Protein AF-A0A9E2H469-F1 (afdb_monomer_lite)

Radius of gyration: 22.0 Å; chains: 1; bounding box: 53×49×61 Å

Sequence (319 aa):
MKELRIYFECLEQAAHFIKPILEQTEEFKKNLFEIKLVKLISNFAVYSRYVAPLVYLKDPDILITVIEDGIEYPLFQLEISTAVFTEDHELQRFDGLVASIENNCIYGKVTPREKTSQSAHGGNIKFNYLTSYKVVYEKFGKLAFHFDWPCDGNGNVVINEEYLSCPREIKPLSLFLYHLITFVLTNRIDFARWLVQFEAHLLKEKIFSHWLEQLNSFKLPDLKKLNTSRTEWKEETNEIHLKINRFGHAMDPERGMLAYYGTVCTTTISKMLFDKNNAAWYKDTPMDGTISKFLSKHGFKTGYDYLYCVLLHTRFRSI

Secondary structure (DSSP, 8-state):
-EEEEEEES-HHHIIIIIHHHHHTSHHHHTTSEEEEEEE--S-GGGS-TTTHHHHHH---SEEEEEEETTEEEEEEEEEE--S---HHHHHHTHHHHHHHHHTT-EEEEEE-SSPPPSSS----TT--THHHHHHHHHHHS---EEEE--B-TTS-B-B-SS-TTSBS--HHHHHHHHHHHHHHHHS---TTTHHHHHHHHHTTSHHHHHHHHHHHHPPPP-GGG-BSSSEEEETTTTEEEEEE---GGGGHHHHHHHHHHHHH-S-EEEEE--BTTBGGGTTTSTTHHHHHHHHHHH-S-SHHHHHHHHHHHHTT---

Foldseek 3Di:
DKEKEKEAQDPLCVVPPVVVLVCPAPCNVVVLYDYHYHYDDLDLVVDAPLVSQLSPQPDARIWMWIDDPNHIATEETEHEDADADAPLVLLLCLSNCVSQLVSLYEYEYEYALQADDPDPDDHHNPDDSLQSQLLCCVQRVAGHYYFHQDADPVRGGAPDPVRRSHGPDGVVVSVLSNLSCCLPRVDDDPSVCNRVVSLVVSCVDPVSVVVVVCSVPDDHDDLCPDDDPQWHQDPVVREIEGEQAADDPVCSSVSSNCSSRVSNGVHYHYDYDDDLVRLRHQPPAPCSVVLVVLCVVPNDDDVVNVVVSVCSRPVPPDD

pLDDT: mean 89.03, std 10.72, range [31.94, 98.62]

Structure (mmCIF, N/CA/C/O backbone):
data_AF-A0A9E2H469-F1
#
_entry.id   AF-A0A9E2H469-F1
#
loop_
_atom_site.group_PDB
_atom_site.id
_atom_site.type_symbol
_atom_site.label_atom_id
_atom_site.label_alt_id
_atom_site.label_comp_id
_atom_site.label_asym_id
_atom_site.label_entity_id
_atom_site.label_seq_id
_atom_site.pdbx_PDB_ins_code
_atom_site.Cartn_x
_atom_site.Cartn_y
_atom_site.Cartn_z
_atom_site.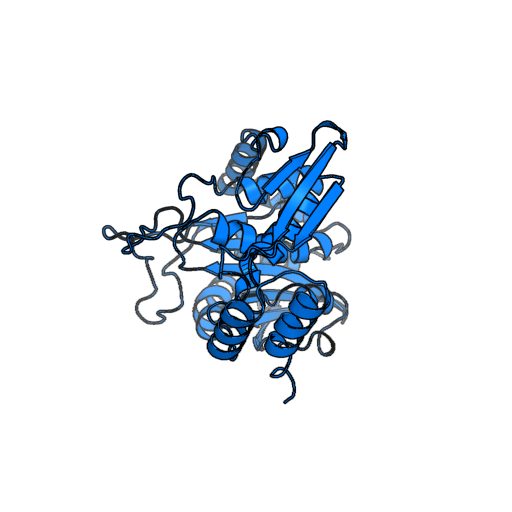occupancy
_atom_site.B_iso_or_equiv
_atom_site.auth_seq_id
_atom_site.auth_comp_id
_atom_site.auth_asym_id
_atom_site.auth_atom_id
_atom_site.pdbx_PDB_model_num
ATOM 1 N N . MET A 1 1 ? -18.868 -8.736 21.684 1.00 80.00 1 MET A N 1
ATOM 2 C CA . MET A 1 1 ? -17.437 -8.377 21.651 1.00 80.00 1 MET A CA 1
ATOM 3 C C . MET A 1 1 ? -16.941 -8.704 20.256 1.00 80.00 1 MET A C 1
ATOM 5 O O . MET A 1 1 ? -17.233 -9.804 19.801 1.00 80.00 1 MET A O 1
ATOM 9 N N . LYS A 1 2 ? -16.332 -7.748 19.546 1.00 90.00 2 LYS A N 1
ATOM 10 C CA . LYS A 1 2 ? -15.792 -7.988 18.195 1.00 90.00 2 LYS A CA 1
ATOM 11 C C . LYS A 1 2 ? -14.391 -8.605 18.302 1.00 90.00 2 LYS A C 1
ATOM 13 O O . LYS A 1 2 ? -13.677 -8.337 19.263 1.00 90.00 2 LYS A O 1
ATOM 18 N N . GLU A 1 3 ? -13.999 -9.423 17.333 1.00 95.00 3 GLU A N 1
ATOM 19 C CA . GLU A 1 3 ? -12.625 -9.932 17.234 1.00 95.00 3 GLU A CA 1
ATOM 20 C C . GLU A 1 3 ? -11.886 -9.115 16.177 1.00 95.00 3 GLU A C 1
ATOM 22 O O . GLU A 1 3 ? -12.327 -9.039 15.029 1.00 95.00 3 GLU A O 1
ATOM 27 N N . LEU A 1 4 ? -10.774 -8.494 16.565 1.00 97.31 4 LEU A N 1
ATOM 28 C CA . LEU A 1 4 ? -9.849 -7.841 15.650 1.00 97.31 4 LEU A CA 1
ATOM 29 C C . LEU A 1 4 ? -8.636 -8.751 15.460 1.00 97.31 4 LEU A C 1
ATOM 31 O O . LEU A 1 4 ? -8.025 -9.188 16.439 1.00 97.31 4 LEU A O 1
ATOM 35 N N . ARG A 1 5 ? -8.250 -9.019 14.214 1.00 98.00 5 ARG A N 1
ATOM 36 C CA . ARG A 1 5 ? -7.025 -9.764 13.915 1.00 98.00 5 ARG A CA 1
ATOM 37 C C . ARG A 1 5 ? -5.979 -8.848 13.317 1.00 98.00 5 ARG A C 1
ATOM 39 O O . ARG A 1 5 ? -6.278 -8.011 12.471 1.00 98.00 5 ARG A O 1
ATOM 46 N N . ILE A 1 6 ? -4.745 -9.046 13.758 1.00 98.56 6 ILE A N 1
ATOM 47 C CA . ILE A 1 6 ? -3.552 -8.440 13.182 1.00 98.56 6 ILE A CA 1
ATOM 48 C C . ILE A 1 6 ? -2.746 -9.583 12.585 1.00 98.56 6 ILE A C 1
ATOM 50 O O . ILE A 1 6 ? -2.072 -10.331 13.296 1.00 98.56 6 ILE A O 1
ATOM 54 N N . TYR A 1 7 ? -2.857 -9.729 11.275 1.00 98.25 7 TYR A N 1
ATOM 55 C CA . TYR A 1 7 ? -1.993 -10.591 10.495 1.00 98.25 7 TYR A CA 1
ATOM 56 C C . TYR A 1 7 ? -0.621 -9.939 10.353 1.00 98.25 7 TYR A C 1
ATOM 58 O O . TYR A 1 7 ? -0.553 -8.734 10.117 1.00 98.25 7 TYR A O 1
ATOM 66 N N . PHE A 1 8 ? 0.456 -10.708 10.514 1.00 97.69 8 PHE A N 1
ATOM 67 C CA . PHE A 1 8 ? 1.805 -10.145 10.531 1.00 97.69 8 PHE A CA 1
ATOM 68 C C . PHE A 1 8 ? 2.862 -11.004 9.840 1.00 97.69 8 PHE A C 1
ATOM 70 O O . PHE A 1 8 ? 2.890 -12.231 9.985 1.00 97.69 8 PHE A O 1
ATOM 77 N N . GLU A 1 9 ? 3.799 -10.336 9.170 1.00 95.81 9 GLU A N 1
ATOM 78 C CA . GLU A 1 9 ? 5.073 -10.919 8.761 1.00 95.81 9 GLU A CA 1
ATOM 79 C C . GLU A 1 9 ? 6.065 -10.886 9.935 1.00 95.81 9 GLU A C 1
ATOM 81 O O . GLU A 1 9 ? 6.604 -11.926 10.321 1.00 95.81 9 GLU A O 1
ATOM 86 N N . CYS A 1 10 ? 6.245 -9.728 10.577 1.00 96.38 10 CYS A N 1
ATOM 87 C CA . CYS A 1 10 ? 7.141 -9.551 11.719 1.00 96.38 10 CYS A CA 1
ATOM 88 C C . CYS A 1 10 ? 6.360 -9.466 13.040 1.00 96.38 10 CYS A C 1
ATOM 90 O O . CYS A 1 10 ? 5.580 -8.538 13.259 1.00 96.38 10 CYS A O 1
ATOM 92 N N . LEU A 1 11 ? 6.593 -10.423 13.951 1.00 97.44 11 LEU A N 1
ATOM 93 C CA . LEU A 1 11 ? 5.925 -10.438 15.259 1.00 97.44 11 LEU A CA 1
ATOM 94 C C . LEU A 1 11 ? 6.272 -9.196 16.083 1.00 97.44 11 LEU A C 1
ATOM 96 O O . LEU A 1 11 ? 5.398 -8.662 16.755 1.00 97.44 11 LEU A O 1
ATOM 100 N N . GLU A 1 12 ? 7.521 -8.727 16.013 1.00 97.56 12 GLU A N 1
ATOM 101 C CA . GLU A 1 12 ? 7.972 -7.569 16.785 1.00 97.56 12 GLU A CA 1
ATOM 102 C C . GLU A 1 12 ? 7.171 -6.309 16.415 1.00 97.56 12 GLU A C 1
ATOM 104 O O . GLU A 1 12 ? 6.630 -5.639 17.291 1.00 97.56 12 GLU A O 1
ATOM 109 N N . GLN A 1 13 ? 6.972 -6.059 15.116 1.00 97.38 13 GLN A N 1
ATOM 110 C CA . GLN A 1 13 ? 6.153 -4.945 14.620 1.00 97.38 13 GLN A CA 1
ATOM 111 C C . GLN A 1 13 ? 4.679 -5.082 15.027 1.00 97.38 13 GLN A C 1
ATOM 113 O O . GLN A 1 13 ? 4.047 -4.115 15.454 1.00 97.38 13 GLN A O 1
ATOM 118 N N . ALA A 1 14 ? 4.113 -6.285 14.949 1.00 98.19 14 ALA A N 1
ATOM 119 C CA . ALA A 1 14 ? 2.723 -6.500 15.335 1.00 98.19 14 ALA A CA 1
ATOM 120 C C . ALA A 1 14 ? 2.499 -6.328 16.844 1.00 98.19 14 ALA A C 1
ATOM 122 O O . ALA A 1 14 ? 1.560 -5.646 17.254 1.00 98.19 14 ALA A O 1
ATOM 123 N N . ALA A 1 15 ? 3.359 -6.932 17.666 1.00 98.19 15 ALA A N 1
ATOM 124 C CA . ALA A 1 15 ? 3.198 -7.012 19.114 1.00 98.19 15 ALA A CA 1
ATOM 125 C C . ALA A 1 15 ? 3.645 -5.746 19.853 1.00 98.19 15 ALA A C 1
ATOM 127 O O . ALA A 1 15 ? 3.045 -5.418 20.876 1.00 98.19 15 ALA A O 1
ATOM 128 N N . HIS A 1 16 ? 4.661 -5.042 19.344 1.00 97.81 16 HIS A N 1
ATOM 129 C CA . HIS A 1 16 ? 5.297 -3.920 20.043 1.00 97.81 16 HIS A CA 1
ATOM 130 C C . HIS A 1 16 ? 5.128 -2.568 19.349 1.00 97.81 16 HIS A C 1
ATOM 132 O O . HIS A 1 16 ? 5.451 -1.543 19.946 1.00 97.81 16 HIS A O 1
ATOM 138 N N . PHE A 1 17 ? 4.564 -2.537 18.138 1.00 97.69 17 PHE A N 1
ATOM 139 C CA . PHE A 1 17 ? 4.231 -1.286 17.460 1.00 97.69 17 PHE A CA 1
ATOM 140 C C . PHE A 1 17 ? 2.732 -1.147 17.181 1.00 97.69 17 PHE A C 1
ATOM 142 O O . PHE A 1 17 ? 2.105 -0.230 17.704 1.00 97.69 17 PHE A O 1
ATOM 149 N N . ILE A 1 18 ? 2.118 -2.075 16.442 1.00 98.31 18 ILE A N 1
ATOM 150 C CA . ILE A 1 18 ? 0.701 -1.944 16.058 1.00 98.31 18 ILE A CA 1
ATOM 151 C C . ILE A 1 18 ? -0.242 -2.219 17.232 1.00 98.31 18 IL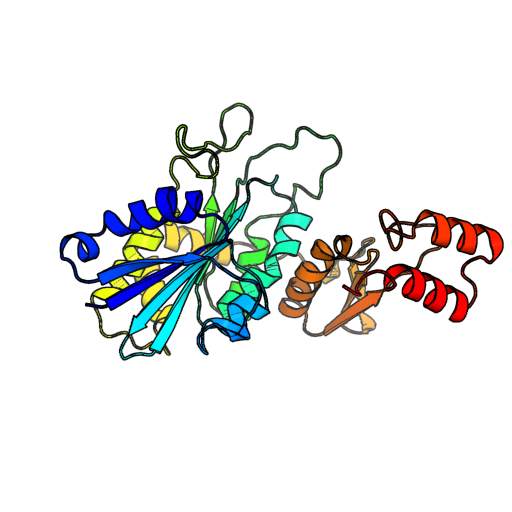E A C 1
ATOM 153 O O . ILE A 1 18 ? -1.083 -1.381 17.553 1.00 98.31 18 ILE A O 1
ATOM 157 N N . LYS A 1 19 ? -0.106 -3.370 17.900 1.00 98.12 19 LYS A N 1
ATOM 158 C CA . LYS A 1 19 ? -0.980 -3.753 19.018 1.00 98.12 19 LYS A CA 1
ATOM 159 C C . LYS A 1 19 ? -1.010 -2.695 20.136 1.00 98.12 19 LYS A C 1
ATOM 161 O O . LYS A 1 19 ? -2.119 -2.312 20.502 1.00 98.12 19 LYS A O 1
ATOM 166 N N . PRO A 1 20 ? 0.122 -2.136 20.614 1.00 97.62 20 PRO A N 1
ATOM 167 C CA . PRO A 1 20 ? 0.097 -1.120 21.667 1.00 97.62 20 PRO A CA 1
ATOM 168 C C . PRO A 1 20 ? -0.657 0.159 21.287 1.00 97.62 20 PRO A C 1
ATOM 170 O O . PRO A 1 20 ? -1.277 0.766 22.155 1.00 97.62 20 PRO A O 1
ATOM 173 N N . ILE A 1 21 ? -0.650 0.560 20.008 1.00 97.81 21 ILE A N 1
ATOM 174 C CA . ILE A 1 21 ? -1.468 1.687 19.529 1.00 97.81 21 ILE A CA 1
ATOM 175 C C . ILE A 1 21 ? -2.953 1.359 19.712 1.00 97.81 21 ILE A C 1
ATOM 177 O O . ILE A 1 21 ? -3.713 2.171 20.231 1.00 97.81 21 ILE A O 1
ATOM 181 N N . LEU A 1 22 ? -3.383 0.155 19.328 1.00 97.31 22 LEU A N 1
ATOM 182 C CA . LEU A 1 22 ? -4.793 -0.230 19.424 1.00 97.31 22 LEU A CA 1
ATOM 183 C C . LEU A 1 22 ? -5.252 -0.417 20.876 1.00 97.31 22 LEU A C 1
ATOM 185 O O . LEU A 1 22 ? -6.384 -0.074 21.211 1.00 97.31 22 LEU A O 1
ATOM 189 N N . GLU A 1 23 ? -4.378 -0.906 21.755 1.00 97.06 23 GLU A N 1
ATOM 190 C CA . GLU A 1 23 ? -4.677 -1.097 23.182 1.00 97.06 23 GLU A CA 1
ATOM 191 C C . GLU A 1 23 ? -4.873 0.224 23.941 1.00 97.06 23 GLU A C 1
ATOM 193 O O . GLU A 1 23 ? -5.524 0.261 24.985 1.00 97.06 23 GLU A O 1
ATOM 198 N N . GLN A 1 24 ? -4.357 1.331 23.404 1.00 95.94 24 GLN A N 1
ATOM 199 C CA . GLN A 1 24 ? -4.553 2.666 23.970 1.00 95.94 24 GLN A CA 1
ATOM 200 C C . GLN A 1 24 ? -5.935 3.266 23.652 1.00 95.94 24 GLN A C 1
ATOM 202 O O . GLN A 1 24 ? -6.313 4.256 24.288 1.00 95.94 24 GLN A O 1
ATOM 207 N N . THR A 1 25 ? -6.699 2.669 22.727 1.00 95.31 25 THR A N 1
ATOM 208 C CA . THR A 1 25 ? -8.069 3.097 22.389 1.00 95.31 25 THR A CA 1
ATOM 209 C C . THR A 1 25 ? -9.017 2.963 23.587 1.00 95.31 25 THR A C 1
ATOM 211 O O . THR A 1 25 ? -8.885 2.067 24.425 1.00 95.31 25 THR A O 1
ATOM 214 N N . GLU A 1 26 ? -10.026 3.833 23.669 1.00 93.81 26 GLU A N 1
ATOM 215 C CA . GLU A 1 26 ? -11.064 3.727 24.705 1.00 93.81 26 GLU A CA 1
ATOM 216 C C . GLU A 1 26 ? -11.940 2.486 24.503 1.00 93.81 26 GLU A C 1
ATOM 218 O O . GLU A 1 26 ? -12.426 1.891 25.462 1.00 93.81 26 GLU A O 1
ATOM 223 N N . GLU A 1 27 ? -12.123 2.067 23.254 1.00 93.56 27 GLU A N 1
ATOM 224 C CA . GLU A 1 27 ? -12.854 0.869 22.867 1.00 93.56 27 GLU A CA 1
ATOM 225 C C . GLU A 1 27 ? -12.187 -0.399 23.412 1.00 93.56 27 GLU A C 1
ATOM 227 O O . GLU A 1 27 ? -12.890 -1.300 23.881 1.00 93.56 27 GLU A O 1
ATOM 232 N N . PHE A 1 28 ? -10.850 -0.458 23.415 1.00 94.44 28 PHE A N 1
ATOM 233 C CA . PHE A 1 28 ? -10.112 -1.585 23.984 1.00 94.44 28 PHE A CA 1
ATOM 234 C C . PHE A 1 28 ? -10.219 -1.584 25.508 1.00 94.44 28 PHE A C 1
ATOM 236 O O . PHE A 1 28 ? -10.579 -2.597 26.101 1.00 94.44 28 PHE A O 1
ATOM 243 N N . LYS A 1 29 ? -10.016 -0.424 26.150 1.00 94.75 29 LYS A N 1
ATOM 244 C CA . LYS A 1 29 ? -10.150 -0.272 27.613 1.00 94.75 29 LYS A CA 1
ATOM 245 C C . LYS A 1 29 ? -11.547 -0.641 28.123 1.00 94.75 29 LYS A C 1
ATOM 247 O O . LYS A 1 29 ? -11.692 -1.128 29.241 1.00 94.75 29 LYS A O 1
ATOM 252 N N . LYS A 1 30 ? -12.580 -0.432 27.301 1.00 94.25 30 LYS A N 1
ATOM 253 C CA . LYS A 1 30 ? -13.974 -0.827 27.572 1.00 94.25 30 LYS A CA 1
ATOM 254 C C . LYS A 1 30 ? -14.283 -2.288 27.219 1.00 94.25 30 LYS A C 1
ATOM 256 O O . LYS A 1 30 ? -15.433 -2.698 27.351 1.00 94.25 30 LYS A O 1
ATOM 261 N N . ASN A 1 31 ? -13.293 -3.069 26.783 1.00 93.56 31 ASN A N 1
ATOM 262 C CA . ASN A 1 31 ? -13.436 -4.459 26.346 1.00 93.56 31 ASN A CA 1
ATOM 263 C C . ASN A 1 31 ? -14.478 -4.635 25.222 1.00 93.56 31 ASN A C 1
ATOM 265 O O . ASN A 1 31 ? -15.221 -5.618 25.191 1.00 93.56 31 ASN A O 1
ATOM 269 N N . LEU A 1 32 ? -14.578 -3.676 24.292 1.00 92.50 32 LEU A N 1
ATOM 270 C CA . LEU A 1 32 ? -15.497 -3.798 23.151 1.00 92.50 32 LEU A CA 1
ATOM 271 C C . LEU A 1 32 ? -15.002 -4.823 22.122 1.00 92.50 32 LEU A C 1
ATOM 273 O O . LEU A 1 32 ? -15.805 -5.408 21.382 1.00 92.50 32 LEU A O 1
ATOM 277 N N . PHE A 1 33 ? -13.693 -5.071 22.108 1.00 93.81 33 PHE A N 1
ATOM 278 C CA . PHE A 1 33 ? -13.043 -6.013 21.216 1.00 93.81 33 PHE A CA 1
ATOM 279 C C . PHE A 1 33 ? -11.831 -6.685 21.859 1.00 93.81 33 PHE A C 1
ATOM 281 O O . PHE A 1 33 ? -11.263 -6.172 22.821 1.00 93.81 33 PHE A O 1
ATOM 288 N N . GLU A 1 34 ? -11.434 -7.814 21.283 1.00 95.44 34 GLU A N 1
ATOM 289 C CA . GLU A 1 34 ? -10.162 -8.480 21.558 1.00 95.44 34 GLU A CA 1
ATOM 290 C C . GLU A 1 34 ? -9.221 -8.382 20.350 1.00 95.44 34 GLU A C 1
ATOM 292 O O . GLU A 1 34 ? -9.676 -8.270 19.210 1.00 95.44 34 GLU A O 1
ATOM 297 N N . ILE A 1 35 ? -7.910 -8.441 20.599 1.00 97.88 35 ILE A N 1
ATOM 298 C CA . ILE A 1 35 ? -6.875 -8.435 19.559 1.00 97.88 35 ILE A CA 1
ATOM 299 C C . ILE A 1 35 ? -6.236 -9.820 19.483 1.00 97.88 35 ILE A C 1
ATOM 301 O O . ILE A 1 35 ? -5.678 -10.301 20.470 1.00 97.88 35 ILE A O 1
ATOM 305 N N . LYS A 1 36 ? -6.243 -10.431 18.295 1.00 98.00 36 LYS A N 1
ATOM 306 C CA . LYS A 1 36 ? -5.506 -11.667 18.000 1.00 98.00 36 LYS A CA 1
ATOM 307 C C . LYS A 1 36 ? -4.389 -11.403 17.005 1.00 98.00 36 LYS A C 1
ATOM 309 O O . LYS A 1 36 ? -4.626 -10.903 15.909 1.00 98.00 36 LYS A O 1
ATOM 314 N N . LEU A 1 37 ? -3.169 -11.771 17.379 1.00 98.50 37 LEU A N 1
ATOM 315 C CA . LEU A 1 37 ? -2.031 -11.758 16.468 1.00 98.5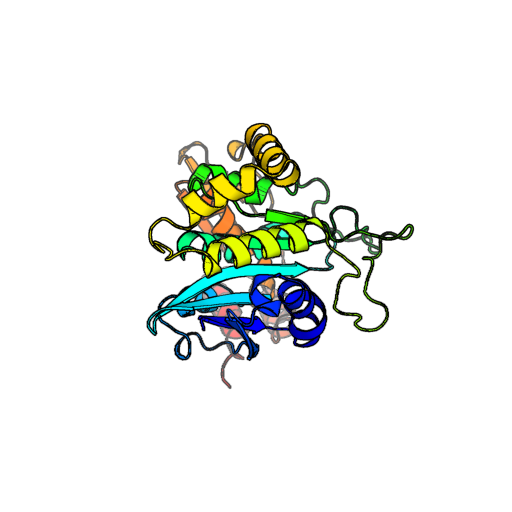0 37 LEU A CA 1
ATOM 316 C C . LEU A 1 37 ? -2.014 -13.075 15.687 1.00 98.50 37 LEU A C 1
ATOM 318 O O . LEU A 1 37 ? -2.026 -14.148 16.289 1.00 98.50 37 LEU A O 1
ATOM 322 N N . VAL A 1 38 ? -1.974 -12.999 14.359 1.00 97.69 38 VAL A N 1
ATOM 323 C CA . VAL A 1 38 ? -1.994 -14.170 13.475 1.00 97.69 38 VAL A CA 1
ATOM 324 C C . VAL A 1 38 ? -0.795 -14.121 12.533 1.00 97.69 38 VAL A C 1
ATOM 326 O O . VAL A 1 38 ? -0.617 -13.171 11.779 1.00 97.69 38 VAL A O 1
ATOM 329 N N . LYS A 1 39 ? 0.055 -15.149 12.555 1.00 96.62 39 LYS A N 1
ATOM 330 C CA . LYS A 1 39 ? 1.208 -15.208 11.649 1.00 96.62 39 LYS A CA 1
ATOM 331 C C . LYS A 1 39 ? 0.720 -15.346 10.202 1.00 96.62 39 LYS A C 1
ATOM 333 O O . LYS A 1 39 ? -0.095 -16.222 9.910 1.00 96.62 39 LYS A O 1
ATOM 338 N N . LEU A 1 40 ? 1.232 -14.509 9.302 1.00 92.75 40 LEU A N 1
ATOM 339 C CA . LEU A 1 40 ? 1.021 -14.678 7.867 1.00 92.75 40 LEU A CA 1
ATOM 340 C C . LEU A 1 40 ? 1.769 -15.909 7.356 1.00 92.75 40 LEU A C 1
ATOM 342 O O . LEU A 1 40 ? 2.928 -16.144 7.704 1.00 92.75 40 LEU A O 1
ATOM 346 N N . ILE A 1 41 ? 1.084 -16.684 6.525 1.00 90.94 41 ILE A N 1
ATOM 347 C CA . ILE A 1 41 ? 1.616 -17.817 5.786 1.00 90.94 41 ILE A CA 1
ATOM 348 C C . ILE A 1 41 ? 1.298 -17.594 4.311 1.00 90.94 41 ILE A C 1
ATOM 350 O O . ILE A 1 41 ? 0.171 -17.245 3.969 1.00 90.94 41 ILE A O 1
ATOM 354 N N . SER A 1 42 ? 2.273 -17.814 3.431 1.00 77.81 42 SER A N 1
ATOM 355 C CA . SER A 1 42 ? 2.139 -17.590 1.982 1.00 77.81 42 SER A CA 1
ATOM 356 C C . SER A 1 42 ? 1.306 -18.692 1.300 1.00 77.81 42 SER A C 1
ATOM 358 O O . SER A 1 42 ? 1.740 -19.346 0.355 1.00 77.81 42 SER A O 1
ATOM 360 N N . ASN A 1 43 ? 0.108 -18.957 1.822 1.00 88.88 43 ASN A N 1
ATOM 361 C CA . ASN A 1 43 ? -0.900 -19.836 1.245 1.00 88.88 43 ASN A CA 1
ATOM 362 C C . ASN A 1 43 ? -2.276 -19.177 1.387 1.00 88.88 43 ASN A C 1
ATOM 364 O O . ASN A 1 43 ? -2.961 -19.345 2.396 1.00 88.88 43 ASN A O 1
ATOM 368 N N . PHE A 1 44 ? -2.696 -18.450 0.351 1.00 89.62 44 PHE A N 1
ATOM 369 C CA . PHE A 1 44 ? -3.958 -17.707 0.344 1.00 89.62 44 PHE A CA 1
ATOM 370 C C . PHE A 1 44 ? -5.199 -18.590 0.606 1.00 89.62 44 PHE A C 1
ATOM 372 O O . PHE A 1 44 ? -6.217 -18.089 1.076 1.00 89.62 44 PHE A O 1
ATOM 379 N N . ALA A 1 45 ? -5.129 -19.903 0.343 1.00 92.19 45 ALA A N 1
ATOM 380 C CA . ALA A 1 45 ? -6.267 -20.819 0.459 1.00 92.19 45 ALA A CA 1
ATOM 381 C C . ALA A 1 45 ? -6.742 -21.049 1.904 1.00 92.19 45 ALA A C 1
ATOM 383 O O . ALA A 1 45 ? -7.845 -21.552 2.111 1.00 92.19 45 ALA A O 1
ATOM 384 N N . VAL A 1 46 ? -5.927 -20.698 2.902 1.00 93.31 46 VAL A N 1
ATOM 385 C CA . VAL A 1 46 ? -6.288 -20.834 4.323 1.00 93.31 46 VAL A CA 1
ATOM 386 C C . VAL A 1 46 ? -7.023 -19.611 4.880 1.00 93.31 46 VAL A C 1
ATOM 388 O O . VAL A 1 46 ? -7.472 -19.635 6.025 1.00 93.31 46 VAL A O 1
ATOM 391 N N . TYR A 1 47 ? -7.118 -18.533 4.100 1.00 95.12 47 TYR A N 1
ATOM 392 C CA . TYR A 1 47 ? -7.705 -17.272 4.535 1.00 95.12 47 TYR A CA 1
ATOM 393 C C . TYR A 1 47 ? -9.182 -17.174 4.162 1.00 95.12 47 TYR A C 1
ATOM 395 O O . TYR A 1 47 ? -9.676 -17.841 3.251 1.00 95.12 47 TYR A O 1
ATOM 403 N N . SER A 1 48 ? -9.900 -16.306 4.872 1.00 95.75 48 SER A N 1
ATOM 404 C CA . SER A 1 48 ? -11.296 -16.005 4.572 1.00 95.75 48 SER A CA 1
ATOM 405 C C . SER A 1 48 ? -11.455 -15.387 3.180 1.00 95.75 48 SER A C 1
ATOM 407 O O . SER A 1 48 ? -10.525 -14.820 2.606 1.00 95.75 48 SER A O 1
ATOM 409 N N . ARG A 1 49 ? -12.674 -15.465 2.633 1.00 95.56 49 ARG A N 1
ATOM 410 C CA . ARG A 1 49 ? -13.004 -15.027 1.266 1.00 95.56 49 ARG A CA 1
ATOM 411 C C . ARG A 1 49 ? -12.535 -13.604 0.934 1.00 95.56 49 ARG A C 1
ATOM 413 O O . ARG A 1 49 ? -12.155 -13.368 -0.207 1.00 95.56 49 ARG A O 1
ATOM 420 N N . TYR A 1 50 ? -12.601 -12.672 1.887 1.00 96.19 50 TYR A N 1
ATOM 421 C CA . TYR A 1 50 ? -12.209 -11.275 1.663 1.00 96.19 50 TYR A CA 1
ATOM 422 C C . TYR A 1 50 ? -10.732 -10.996 1.971 1.00 96.19 50 TYR A C 1
ATOM 424 O O . TYR A 1 50 ? -10.199 -9.999 1.501 1.00 96.19 50 TYR A O 1
ATOM 432 N N . VAL A 1 51 ? -10.055 -11.882 2.706 1.00 96.38 51 VAL A N 1
ATOM 433 C CA . VAL A 1 51 ? -8.622 -11.759 3.016 1.00 96.38 51 VAL A CA 1
ATOM 434 C C . VAL A 1 51 ? -7.755 -12.461 1.971 1.00 96.38 51 VAL A C 1
ATOM 436 O O . VAL A 1 51 ? -6.709 -11.943 1.590 1.00 96.38 51 VAL A O 1
ATOM 439 N N . ALA A 1 52 ? -8.197 -13.613 1.460 1.00 95.44 52 ALA A N 1
ATOM 440 C CA . ALA A 1 52 ? -7.434 -14.419 0.510 1.00 95.44 52 ALA A CA 1
ATOM 441 C C . ALA A 1 52 ? -6.959 -13.646 -0.740 1.00 95.44 52 ALA A C 1
ATOM 443 O O . ALA A 1 52 ? -5.797 -13.815 -1.106 1.00 95.44 52 ALA A O 1
ATOM 444 N N . PRO A 1 53 ? -7.766 -12.773 -1.383 1.00 94.56 53 PRO A N 1
ATOM 445 C CA . PRO A 1 53 ? -7.309 -12.010 -2.546 1.00 94.56 53 PRO A CA 1
ATOM 446 C C . PRO A 1 53 ? -6.161 -11.039 -2.247 1.00 94.56 53 PRO A C 1
ATOM 448 O O . PRO A 1 53 ? -5.291 -10.864 -3.097 1.00 94.56 53 PRO A O 1
ATOM 451 N N . LEU A 1 54 ? -6.135 -10.438 -1.049 1.00 94.00 54 LEU A N 1
ATOM 452 C CA . LEU A 1 54 ? -5.055 -9.542 -0.623 1.00 94.00 54 LEU A CA 1
ATOM 453 C C . LEU A 1 54 ? -3.741 -10.320 -0.571 1.00 94.00 54 LEU A C 1
ATOM 455 O O . LEU A 1 54 ? -2.809 -9.985 -1.293 1.00 94.00 54 LEU A O 1
ATOM 459 N N . VAL A 1 55 ? -3.731 -11.423 0.187 1.00 92.44 55 VAL A N 1
ATOM 460 C CA . VAL A 1 55 ? -2.562 -12.304 0.360 1.00 92.44 55 VAL A CA 1
ATOM 461 C C . VAL A 1 55 ? -2.128 -12.941 -0.964 1.00 92.44 55 VAL A C 1
ATOM 463 O O . VAL A 1 55 ? -0.942 -13.088 -1.228 1.00 92.44 55 VAL A O 1
ATOM 466 N N . TYR A 1 56 ? -3.077 -13.303 -1.834 1.00 90.94 56 TYR A N 1
ATOM 467 C CA . TYR A 1 56 ? -2.772 -13.862 -3.153 1.00 90.94 56 TYR A CA 1
ATOM 468 C C . TYR A 1 56 ? -1.997 -12.883 -4.044 1.00 90.94 56 TYR A C 1
ATOM 470 O O . TYR A 1 56 ? -1.073 -13.289 -4.749 1.00 90.94 56 TYR A O 1
ATOM 478 N N . LEU A 1 57 ? -2.392 -11.607 -4.042 1.00 88.12 57 LEU A N 1
ATOM 479 C CA . LEU A 1 57 ? -1.762 -10.577 -4.865 1.00 88.12 57 LEU A CA 1
ATOM 480 C C . LEU A 1 57 ? -0.442 -10.099 -4.255 1.00 88.12 57 LEU A C 1
ATOM 482 O O . LEU A 1 57 ? 0.536 -9.914 -4.981 1.00 88.12 57 LEU A O 1
ATOM 486 N N . LYS A 1 58 ? -0.418 -9.896 -2.934 1.00 87.50 58 LYS A N 1
ATOM 487 C CA . LYS A 1 58 ? 0.744 -9.402 -2.202 1.00 87.50 58 LYS A CA 1
ATOM 488 C C . LYS A 1 58 ? 0.698 -9.834 -0.741 1.00 87.50 58 LYS A C 1
ATOM 490 O O . LYS A 1 58 ? -0.267 -9.538 -0.044 1.00 87.50 58 LYS A O 1
ATOM 495 N N . ASP A 1 59 ? 1.782 -10.434 -0.257 1.00 88.31 59 ASP A N 1
ATOM 496 C CA . ASP A 1 59 ? 1.972 -10.656 1.178 1.00 88.31 59 ASP A CA 1
ATOM 497 C C . ASP A 1 59 ? 2.157 -9.292 1.878 1.00 88.31 59 ASP A C 1
ATOM 499 O O . ASP A 1 59 ? 3.102 -8.570 1.542 1.00 88.31 59 ASP A O 1
ATOM 503 N N . PRO A 1 60 ? 1.257 -8.896 2.800 1.00 91.44 60 PRO A N 1
ATOM 504 C CA . PRO A 1 60 ? 1.385 -7.639 3.528 1.00 91.44 60 PRO A CA 1
ATOM 505 C C . PRO A 1 60 ? 2.325 -7.789 4.730 1.00 91.44 60 PRO A C 1
ATOM 507 O O . PRO A 1 60 ? 2.407 -8.863 5.320 1.00 91.44 60 PRO A O 1
ATOM 510 N N . ASP A 1 61 ? 2.957 -6.702 5.175 1.00 95.31 61 ASP A N 1
ATOM 511 C CA . ASP A 1 61 ? 3.770 -6.755 6.401 1.00 95.31 61 ASP A CA 1
ATOM 512 C C . ASP A 1 61 ? 2.856 -6.820 7.637 1.00 95.31 61 ASP A C 1
ATOM 514 O O . ASP A 1 61 ? 3.080 -7.603 8.566 1.00 95.31 61 ASP A O 1
ATOM 518 N N . ILE A 1 62 ? 1.774 -6.031 7.612 1.00 98.00 62 ILE A N 1
ATOM 519 C CA . ILE A 1 62 ? 0.661 -6.076 8.562 1.00 98.00 62 ILE A CA 1
ATOM 520 C C . ILE A 1 62 ? -0.670 -5.992 7.803 1.00 98.00 62 ILE A C 1
ATOM 522 O O . ILE A 1 62 ? -0.849 -5.143 6.930 1.00 98.00 62 ILE A O 1
ATOM 526 N N . LEU A 1 63 ? -1.644 -6.817 8.187 1.00 98.38 63 LEU A N 1
ATOM 527 C CA . LEU A 1 63 ? -3.034 -6.700 7.744 1.00 98.38 63 LEU A CA 1
ATOM 528 C C . LEU A 1 63 ? -3.975 -6.754 8.951 1.00 98.38 63 LEU A C 1
ATOM 530 O O . LEU A 1 63 ? -3.986 -7.722 9.706 1.00 98.38 63 LEU A O 1
ATOM 534 N N . ILE A 1 64 ? -4.782 -5.711 9.120 1.00 98.50 64 ILE A N 1
ATOM 535 C CA . ILE A 1 64 ? -5.786 -5.602 10.177 1.00 98.50 64 ILE A CA 1
ATOM 536 C C . ILE A 1 64 ? -7.151 -5.973 9.602 1.00 98.50 64 ILE A C 1
ATOM 538 O O . ILE A 1 64 ? -7.596 -5.383 8.612 1.00 98.50 64 ILE A O 1
ATOM 542 N N . THR A 1 65 ? -7.831 -6.919 10.244 1.00 97.88 65 THR A N 1
ATOM 543 C CA . THR A 1 65 ? -9.196 -7.341 9.904 1.00 97.88 65 THR A CA 1
ATOM 544 C C . THR A 1 65 ? -10.096 -7.316 11.136 1.00 97.88 65 THR A C 1
ATOM 546 O O . THR A 1 65 ? -9.627 -7.334 12.276 1.00 97.88 65 THR A O 1
ATOM 549 N N . VAL A 1 66 ? -11.408 -7.288 10.909 1.00 96.50 66 VAL A N 1
ATOM 550 C CA . VAL A 1 66 ? -12.426 -7.436 11.955 1.00 96.50 66 VAL A CA 1
ATOM 551 C C . VAL A 1 66 ? -13.380 -8.565 11.604 1.00 96.50 66 VAL A C 1
ATOM 553 O O . VAL A 1 66 ? -13.732 -8.746 10.438 1.00 96.50 66 VAL A O 1
ATOM 556 N N . ILE A 1 67 ? -13.819 -9.304 12.617 1.00 94.44 67 ILE A N 1
ATOM 557 C CA . ILE A 1 67 ? -14.867 -10.311 12.488 1.00 94.44 67 ILE A CA 1
ATOM 558 C C . ILE A 1 67 ? -16.166 -9.760 13.058 1.00 94.44 67 ILE A C 1
ATOM 560 O O . ILE A 1 67 ? -16.254 -9.413 14.240 1.00 94.44 67 ILE A O 1
ATOM 564 N N . GLU A 1 68 ? -17.185 -9.721 12.208 1.00 89.50 68 GLU A N 1
ATOM 565 C CA . GLU A 1 68 ? -18.544 -9.317 12.553 1.00 89.50 68 GLU A CA 1
ATOM 566 C C . GLU A 1 68 ? -19.528 -10.314 11.933 1.00 89.50 68 GLU A C 1
ATOM 568 O O . GLU A 1 68 ? -19.430 -10.649 10.753 1.00 89.50 68 GLU A O 1
ATOM 573 N N . ASP A 1 69 ? -20.436 -10.851 12.754 1.00 88.75 69 ASP A N 1
ATOM 574 C CA . ASP A 1 69 ? -21.424 -11.867 12.360 1.00 88.75 69 ASP A CA 1
ATOM 575 C C . ASP A 1 69 ? -20.819 -13.099 11.647 1.00 88.75 69 ASP A C 1
ATOM 577 O O . ASP A 1 69 ? -21.403 -13.672 10.729 1.00 88.75 69 ASP A O 1
ATOM 581 N N . GLY A 1 70 ? -19.618 -13.515 12.070 1.00 91.62 70 GLY A N 1
ATOM 582 C CA . GLY A 1 70 ? -18.901 -14.668 11.509 1.00 91.62 70 GLY A CA 1
ATOM 583 C C . GLY A 1 70 ? -18.225 -14.407 10.159 1.00 91.62 70 GLY A C 1
ATOM 584 O O . GLY A 1 70 ? -17.648 -15.328 9.582 1.00 91.62 70 GLY A O 1
ATOM 585 N N . ILE A 1 71 ? -18.264 -13.169 9.663 1.00 93.69 71 ILE A N 1
ATOM 586 C CA . ILE A 1 71 ? -17.604 -12.752 8.428 1.00 93.69 71 ILE A CA 1
ATOM 587 C C . ILE A 1 71 ? -16.403 -11.879 8.785 1.00 93.69 71 ILE A C 1
ATOM 589 O O . ILE A 1 71 ? -16.499 -10.962 9.597 1.00 93.69 71 ILE A O 1
ATOM 593 N N . GLU A 1 72 ? -15.264 -12.177 8.171 1.00 96.62 72 GLU A N 1
ATOM 594 C CA . GLU A 1 72 ? -14.029 -11.425 8.349 1.00 96.62 72 GLU A CA 1
ATOM 595 C C . GLU A 1 72 ? -13.851 -10.401 7.228 1.00 96.62 72 GLU A C 1
ATOM 597 O O . GLU A 1 72 ? -13.868 -10.759 6.048 1.00 96.62 72 GLU A O 1
ATOM 602 N N . TYR A 1 73 ? -13.654 -9.140 7.604 1.00 96.44 73 TYR A N 1
ATOM 603 C CA . TYR A 1 73 ? -13.496 -8.020 6.683 1.00 96.44 73 TYR A CA 1
ATOM 604 C C . TYR A 1 73 ? -12.101 -7.405 6.819 1.00 96.44 73 TYR A C 1
ATOM 606 O O . TYR A 1 73 ? -11.703 -7.055 7.936 1.00 96.44 73 TYR A O 1
ATOM 614 N N . PRO A 1 74 ? -11.354 -7.241 5.714 1.00 97.38 74 PRO A N 1
ATOM 615 C CA . PRO A 1 74 ? -10.103 -6.503 5.738 1.00 97.38 74 PRO A CA 1
ATOM 616 C C . PRO A 1 74 ? -10.382 -5.015 5.942 1.00 97.38 74 PRO A C 1
ATOM 618 O O . PRO A 1 74 ? -11.280 -4.445 5.327 1.00 97.38 74 PRO A O 1
ATOM 621 N N . LEU A 1 75 ? -9.599 -4.386 6.812 1.00 97.56 75 LEU A N 1
ATOM 622 C CA . LEU A 1 75 ? -9.731 -2.966 7.123 1.00 97.56 75 LEU A CA 1
ATOM 623 C C . LEU A 1 75 ? -8.535 -2.191 6.590 1.00 97.56 75 LEU A C 1
ATOM 625 O O . LEU A 1 75 ? -8.693 -1.225 5.848 1.00 97.56 75 LEU A O 1
ATOM 629 N N . PHE A 1 76 ? -7.331 -2.632 6.946 1.00 98.56 76 PHE A N 1
ATOM 630 C CA . PHE A 1 76 ? -6.120 -1.875 6.674 1.00 98.56 76 PHE A CA 1
ATOM 631 C C . PHE A 1 76 ? -4.925 -2.787 6.430 1.00 98.56 76 PHE A C 1
ATOM 633 O O . PHE A 1 76 ? -4.583 -3.603 7.284 1.00 98.56 76 PHE A O 1
ATOM 640 N N . GLN A 1 77 ? -4.284 -2.615 5.282 1.00 97.94 77 GLN A N 1
ATOM 641 C CA . GLN A 1 77 ? -2.997 -3.200 4.943 1.00 97.94 77 GLN A CA 1
ATOM 642 C C . GLN A 1 77 ? -1.913 -2.142 5.139 1.00 97.94 77 GLN A C 1
ATOM 644 O O . GLN A 1 77 ? -2.030 -1.022 4.640 1.00 97.94 77 GLN A O 1
ATOM 649 N N . LEU A 1 78 ? -0.844 -2.515 5.835 1.00 98.00 78 LEU A N 1
ATOM 650 C CA . LEU A 1 78 ? 0.312 -1.667 6.067 1.00 98.00 78 LEU A CA 1
ATOM 651 C C . LEU A 1 78 ? 1.575 -2.350 5.549 1.00 98.00 78 LEU A C 1
ATOM 653 O O . LEU A 1 78 ? 1.899 -3.462 5.961 1.00 98.00 78 LEU A O 1
ATOM 657 N N . GLU A 1 79 ? 2.296 -1.644 4.686 1.00 95.56 79 GLU A N 1
ATOM 658 C CA . GLU A 1 79 ? 3.682 -1.959 4.344 1.00 95.56 79 GLU A CA 1
ATOM 659 C C . GLU A 1 79 ? 4.642 -1.086 5.160 1.00 95.56 79 GLU A C 1
ATOM 661 O O . GLU A 1 79 ? 4.384 0.095 5.395 1.00 95.56 79 GLU A O 1
ATOM 666 N N . ILE A 1 80 ? 5.768 -1.646 5.585 1.00 94.94 80 ILE A N 1
ATOM 667 C CA . ILE A 1 80 ? 6.789 -1.022 6.415 1.00 94.94 80 ILE A CA 1
ATOM 668 C C . ILE A 1 80 ? 8.149 -1.240 5.750 1.00 94.94 80 ILE A C 1
ATOM 670 O O . ILE A 1 80 ? 8.667 -2.348 5.663 1.00 94.94 80 ILE A O 1
ATOM 674 N N . SER A 1 81 ? 8.776 -0.152 5.312 1.00 91.56 81 SER A N 1
ATOM 675 C CA . SER A 1 81 ? 10.078 -0.185 4.655 1.00 91.56 81 SER A CA 1
ATOM 676 C C . SER A 1 81 ? 11.044 0.790 5.308 1.00 91.56 81 SER A C 1
ATOM 678 O O . SER A 1 81 ? 10.724 1.949 5.555 1.00 91.56 81 SER A O 1
ATOM 680 N N . THR A 1 82 ? 12.272 0.332 5.533 1.00 90.69 82 THR A N 1
ATOM 681 C CA . THR A 1 82 ? 13.396 1.194 5.921 1.00 90.69 82 THR A CA 1
ATOM 682 C C . THR A 1 82 ? 14.268 1.557 4.721 1.00 90.69 82 THR A C 1
ATOM 684 O O . THR A 1 82 ? 15.339 2.138 4.900 1.00 90.69 82 THR A O 1
ATOM 687 N N . ALA A 1 83 ? 13.881 1.181 3.500 1.00 86.00 83 ALA A N 1
ATOM 688 C CA . ALA A 1 83 ? 14.690 1.415 2.312 1.00 86.00 83 ALA A CA 1
ATOM 689 C C . ALA A 1 83 ? 14.831 2.915 2.004 1.00 86.00 83 ALA A C 1
ATOM 691 O O . ALA A 1 83 ? 13.999 3.732 2.389 1.00 86.00 83 ALA A O 1
ATOM 692 N N . VAL A 1 84 ? 15.897 3.276 1.284 1.00 84.62 84 VAL A N 1
ATOM 693 C CA . VAL A 1 84 ? 16.032 4.624 0.712 1.00 84.62 84 VAL A CA 1
ATOM 694 C C . VAL A 1 84 ? 14.871 4.854 -0.248 1.00 84.62 84 VAL A C 1
ATOM 696 O O . VAL A 1 84 ? 14.566 3.984 -1.069 1.00 84.62 84 VAL A O 1
ATOM 699 N N . PHE A 1 85 ? 14.250 6.024 -0.169 1.00 83.31 85 PHE A N 1
ATOM 700 C CA . PHE A 1 85 ? 13.170 6.386 -1.068 1.00 83.31 85 PHE A CA 1
ATOM 701 C C . PHE A 1 85 ? 13.695 6.515 -2.508 1.00 83.31 85 PHE A C 1
ATOM 703 O O . PHE A 1 85 ? 14.509 7.387 -2.818 1.00 83.31 85 PHE A O 1
ATOM 710 N N . THR A 1 86 ? 13.254 5.624 -3.398 1.00 85.12 86 THR A N 1
ATOM 711 C CA . THR A 1 86 ? 13.614 5.638 -4.824 1.00 85.12 86 THR A CA 1
ATOM 712 C C . THR A 1 86 ? 12.415 5.239 -5.674 1.00 85.12 86 THR A C 1
ATOM 714 O O . THR A 1 86 ? 11.551 4.499 -5.208 1.00 85.12 86 THR A O 1
ATOM 717 N N . GLU A 1 87 ? 12.388 5.682 -6.934 1.00 85.19 87 GLU A N 1
ATOM 718 C CA . GLU A 1 87 ? 11.363 5.277 -7.910 1.00 85.19 87 GLU A CA 1
ATOM 719 C C . GLU A 1 87 ? 11.156 3.758 -7.958 1.00 85.19 87 GLU A C 1
ATOM 721 O O . GLU A 1 87 ? 10.029 3.289 -7.840 1.00 85.19 87 GLU A O 1
ATOM 726 N N . ASP A 1 88 ? 12.240 2.985 -8.058 1.00 81.75 88 ASP A N 1
ATOM 727 C CA . ASP A 1 88 ? 12.178 1.522 -8.138 1.00 81.75 88 ASP A CA 1
ATOM 728 C C . ASP A 1 88 ? 11.497 0.921 -6.904 1.00 81.75 88 ASP A C 1
ATOM 730 O O . ASP A 1 88 ? 10.617 0.078 -7.051 1.00 81.75 88 ASP A O 1
ATOM 734 N N . HIS A 1 89 ? 11.851 1.376 -5.698 1.00 82.94 89 HIS A N 1
ATOM 735 C CA . HIS A 1 89 ? 11.251 0.869 -4.460 1.00 82.94 89 HIS A CA 1
ATOM 736 C C . HIS A 1 89 ? 9.770 1.240 -4.325 1.00 82.94 89 HIS A C 1
ATOM 738 O O . HIS A 1 89 ? 8.988 0.451 -3.795 1.00 82.94 89 HIS A O 1
ATOM 744 N N . GLU A 1 90 ? 9.370 2.422 -4.795 1.00 86.38 90 GLU A N 1
ATOM 745 C CA . GLU A 1 90 ? 7.965 2.826 -4.769 1.00 86.38 90 GLU A CA 1
ATOM 746 C C . GLU A 1 90 ? 7.131 2.074 -5.797 1.00 86.38 90 GLU A C 1
ATOM 748 O O . GLU A 1 90 ? 6.057 1.574 -5.465 1.00 86.38 90 GLU A O 1
ATOM 753 N N . LEU A 1 91 ? 7.627 1.954 -7.028 1.00 87.50 91 LEU A N 1
ATOM 754 C CA . LEU A 1 91 ? 6.909 1.264 -8.092 1.00 87.50 91 LEU A CA 1
ATOM 755 C C . LEU A 1 91 ? 6.859 -0.247 -7.849 1.00 87.50 91 LEU A C 1
ATOM 757 O O . LEU A 1 91 ? 5.817 -0.845 -8.086 1.00 87.50 91 LEU A O 1
ATOM 761 N N . GLN A 1 92 ? 7.919 -0.858 -7.305 1.00 83.06 92 GLN A N 1
ATOM 762 C CA . GLN A 1 92 ? 7.960 -2.282 -6.931 1.00 83.06 92 GLN A CA 1
ATOM 763 C C . GLN A 1 92 ? 6.848 -2.681 -5.952 1.00 83.06 92 GLN A C 1
ATOM 765 O O . GLN A 1 92 ? 6.432 -3.836 -5.928 1.00 83.06 92 GLN A O 1
ATOM 770 N N . ARG A 1 93 ? 6.400 -1.738 -5.122 1.00 85.38 93 ARG A N 1
ATOM 771 C CA . ARG A 1 93 ? 5.392 -1.949 -4.077 1.00 85.38 93 ARG A CA 1
ATOM 772 C C . ARG A 1 93 ? 3.999 -1.459 -4.476 1.00 85.38 93 ARG A C 1
ATOM 774 O O . ARG A 1 93 ? 3.068 -1.487 -3.679 1.00 85.38 93 ARG A O 1
ATOM 781 N N . PHE A 1 94 ? 3.833 -1.005 -5.717 1.00 92.06 94 PHE A N 1
ATOM 782 C CA . PHE A 1 94 ? 2.544 -0.519 -6.202 1.00 92.06 94 PHE A CA 1
ATOM 783 C C . PHE A 1 94 ? 1.486 -1.633 -6.291 1.00 92.06 94 PHE A C 1
ATOM 785 O O . PHE A 1 94 ? 0.291 -1.371 -6.174 1.00 92.06 94 PHE A O 1
ATOM 792 N N . ASP A 1 95 ? 1.921 -2.882 -6.455 1.00 89.88 95 ASP A N 1
ATOM 793 C CA . ASP A 1 95 ? 1.062 -4.065 -6.449 1.00 89.88 95 ASP A CA 1
ATOM 794 C C . ASP A 1 95 ? 0.298 -4.242 -5.123 1.00 89.88 95 ASP A C 1
ATOM 796 O O . ASP A 1 95 ? -0.899 -4.523 -5.156 1.00 89.88 95 ASP A O 1
ATOM 800 N N . GLY A 1 96 ? 0.936 -3.998 -3.973 1.00 91.94 96 GLY A N 1
ATOM 801 C CA . GLY A 1 96 ? 0.285 -4.033 -2.657 1.00 91.94 96 GLY A CA 1
ATOM 802 C C . GLY A 1 96 ? -0.805 -2.972 -2.506 1.00 91.94 96 GLY A C 1
ATOM 803 O O . GLY A 1 96 ? -1.881 -3.234 -1.965 1.00 91.94 96 GLY A O 1
ATOM 804 N N . LEU A 1 97 ? -0.563 -1.792 -3.075 1.00 94.50 97 LEU A N 1
ATOM 805 C CA . LEU A 1 97 ? -1.518 -0.693 -3.083 1.00 94.50 97 LEU A CA 1
ATOM 806 C C . LEU A 1 97 ? -2.756 -1.043 -3.932 1.00 94.50 97 LEU A C 1
ATOM 808 O O . LEU A 1 97 ? -3.883 -0.894 -3.460 1.00 94.50 97 LEU A O 1
ATOM 812 N N . VAL A 1 98 ? -2.573 -1.590 -5.140 1.00 93.69 98 VAL A N 1
ATOM 813 C CA . VAL A 1 98 ? -3.692 -2.083 -5.971 1.00 93.69 98 VAL A CA 1
ATOM 814 C C . VAL A 1 98 ? -4.446 -3.212 -5.266 1.00 93.69 98 VAL A C 1
ATOM 816 O O . VAL A 1 98 ? -5.676 -3.168 -5.197 1.00 93.69 98 VAL A O 1
ATOM 819 N N . ALA A 1 99 ? -3.725 -4.173 -4.678 1.00 93.88 99 ALA A N 1
ATOM 820 C CA . ALA A 1 99 ? -4.320 -5.298 -3.963 1.00 93.88 99 ALA A CA 1
ATOM 821 C C . ALA A 1 99 ? -5.280 -4.833 -2.859 1.00 93.88 99 ALA A C 1
ATOM 823 O O . ALA A 1 99 ? -6.401 -5.331 -2.775 1.00 93.88 99 ALA A O 1
ATOM 824 N N . SER A 1 100 ? -4.889 -3.840 -2.058 1.00 96.31 100 SER A N 1
ATOM 825 C CA . SER A 1 100 ? -5.753 -3.252 -1.027 1.00 96.31 100 SER A CA 1
ATOM 826 C C . SER A 1 100 ? -7.019 -2.614 -1.600 1.00 96.31 100 SER A C 1
ATOM 828 O O . SER A 1 100 ? -8.142 -2.941 -1.203 1.00 96.31 100 SER A O 1
ATOM 830 N N . ILE A 1 101 ? -6.843 -1.713 -2.566 1.00 94.62 101 ILE A N 1
ATOM 831 C CA . ILE A 1 101 ? -7.917 -0.869 -3.096 1.00 94.62 101 ILE A CA 1
ATOM 832 C C . ILE A 1 101 ? -8.979 -1.662 -3.845 1.00 94.62 101 ILE A C 1
ATOM 834 O O . ILE A 1 101 ? -10.173 -1.367 -3.695 1.00 94.62 101 ILE A O 1
ATOM 838 N N . GLU A 1 102 ? -8.585 -2.683 -4.602 1.00 94.12 102 GLU A N 1
ATOM 839 C CA . GLU A 1 102 ? -9.532 -3.556 -5.299 1.00 94.12 102 GLU A CA 1
ATOM 840 C C . GLU A 1 102 ? -10.297 -4.477 -4.337 1.00 94.12 102 GLU A C 1
ATOM 842 O O . GLU A 1 102 ? -11.428 -4.862 -4.630 1.00 94.12 102 GLU A O 1
ATOM 847 N N . ASN A 1 103 ? -9.752 -4.743 -3.145 1.00 95.50 103 ASN A N 1
ATOM 848 C CA . ASN A 1 103 ? -10.336 -5.649 -2.150 1.00 95.50 103 ASN A CA 1
ATOM 849 C C . ASN A 1 103 ? -10.956 -4.931 -0.941 1.00 95.50 103 ASN A C 1
ATOM 851 O O . ASN A 1 103 ? -11.035 -5.490 0.151 1.00 95.50 103 ASN A O 1
ATOM 855 N N . ASN A 1 104 ? -11.445 -3.701 -1.144 1.00 95.12 104 ASN A N 1
ATOM 856 C CA . ASN A 1 104 ? -12.174 -2.921 -0.133 1.00 95.12 104 ASN A CA 1
ATOM 857 C C . ASN A 1 104 ? -11.391 -2.727 1.183 1.00 95.12 104 ASN A C 1
ATOM 859 O O . ASN A 1 104 ? -11.982 -2.701 2.261 1.00 95.12 104 ASN A O 1
ATOM 863 N N . CYS A 1 105 ? -10.070 -2.586 1.075 1.00 97.44 105 CYS A N 1
ATOM 864 C CA . CYS A 1 105 ? -9.135 -2.415 2.178 1.00 97.44 105 CYS A CA 1
ATOM 865 C C . CYS A 1 105 ? -8.345 -1.112 1.988 1.00 97.44 105 CYS A C 1
ATOM 867 O O . CYS A 1 105 ? -8.015 -0.735 0.861 1.00 97.44 105 CYS A O 1
ATOM 869 N N . ILE A 1 106 ? -8.050 -0.403 3.079 1.00 98.12 106 ILE A N 1
ATOM 870 C CA . ILE A 1 106 ? -7.223 0.806 3.018 1.00 98.12 106 ILE A CA 1
ATOM 871 C C . ILE A 1 106 ? -5.755 0.404 2.966 1.00 98.12 106 ILE A C 1
ATOM 873 O O . ILE A 1 106 ? -5.317 -0.440 3.742 1.00 98.12 106 ILE A O 1
ATOM 877 N N . TYR A 1 107 ? -4.992 1.055 2.094 1.00 98.19 107 TYR A N 1
ATOM 878 C CA . TYR A 1 107 ? -3.547 0.885 2.025 1.00 98.19 107 TYR A CA 1
ATOM 879 C C . TYR A 1 107 ? -2.812 1.985 2.793 1.00 98.19 107 TYR A C 1
ATOM 881 O O . TYR A 1 107 ? -3.095 3.178 2.627 1.00 98.19 107 TYR A O 1
ATOM 889 N N . GLY A 1 108 ? -1.817 1.587 3.576 1.00 97.69 108 GLY A N 1
ATOM 890 C CA . GLY A 1 108 ? -0.841 2.465 4.201 1.00 97.69 108 GLY A CA 1
ATOM 891 C C . GLY A 1 108 ? 0.582 1.991 3.939 1.00 97.69 108 GLY A C 1
ATOM 892 O O . GLY A 1 108 ? 0.849 0.794 3.884 1.00 97.69 108 GLY A O 1
ATOM 893 N N . LYS A 1 109 ? 1.519 2.930 3.837 1.00 96.25 109 LYS A N 1
ATOM 894 C CA . LYS A 1 109 ? 2.948 2.619 3.786 1.00 96.25 109 LYS A CA 1
ATOM 895 C C . LYS A 1 109 ? 3.722 3.482 4.761 1.00 96.25 109 LYS A C 1
ATOM 897 O O . LYS A 1 109 ? 3.625 4.703 4.712 1.00 96.25 109 LYS A O 1
ATOM 902 N N . VAL A 1 110 ? 4.516 2.843 5.607 1.00 96.19 110 VAL A N 1
ATOM 903 C CA . VAL A 1 110 ? 5.522 3.474 6.453 1.00 96.19 110 VAL A CA 1
ATOM 904 C C . VAL A 1 110 ? 6.858 3.411 5.731 1.00 96.19 110 VAL A C 1
ATOM 906 O O . VAL A 1 110 ? 7.392 2.327 5.505 1.00 96.19 110 VAL A O 1
ATOM 909 N N . THR A 1 111 ? 7.410 4.559 5.357 1.00 93.50 111 THR A N 1
ATOM 910 C CA . THR A 1 111 ? 8.737 4.629 4.732 1.00 93.50 111 THR A CA 1
ATOM 911 C C . THR A 1 111 ? 9.371 5.994 4.989 1.00 93.50 111 THR A C 1
ATOM 913 O O . THR A 1 111 ? 8.644 6.984 5.103 1.00 93.50 111 THR A O 1
ATOM 916 N N . PRO A 1 112 ? 10.705 6.087 5.118 1.00 92.19 112 PRO A N 1
ATOM 917 C CA . PRO A 1 112 ? 11.360 7.377 5.281 1.00 92.19 112 PRO A CA 1
ATOM 918 C C . PRO A 1 112 ? 11.366 8.154 3.966 1.00 92.19 112 PRO A C 1
ATOM 920 O O . PRO A 1 112 ? 11.705 7.601 2.918 1.00 92.19 112 PRO A O 1
ATOM 923 N N . ARG A 1 113 ? 11.069 9.454 4.018 1.00 87.19 113 ARG A N 1
ATOM 924 C CA . ARG A 1 113 ? 11.218 10.353 2.860 1.00 87.19 113 ARG A CA 1
ATOM 925 C C . ARG A 1 113 ? 12.630 10.896 2.679 1.00 87.19 113 ARG A C 1
ATOM 927 O O . ARG A 1 113 ? 13.027 11.195 1.557 1.00 87.19 113 ARG A O 1
ATOM 934 N N . GLU A 1 114 ? 13.366 11.045 3.776 1.00 81.94 114 GLU A N 1
ATOM 935 C CA . GLU A 1 114 ? 14.633 11.790 3.813 1.00 81.94 114 GLU A CA 1
ATOM 936 C C . GLU A 1 114 ? 15.862 10.893 4.020 1.00 81.94 114 GLU A C 1
ATOM 938 O O . GLU A 1 114 ? 16.987 11.388 4.088 1.00 81.94 114 GLU A O 1
ATOM 943 N N . LYS A 1 115 ? 15.676 9.567 4.085 1.00 81.94 115 LYS A N 1
ATOM 944 C CA . LYS A 1 115 ? 16.784 8.622 4.246 1.00 81.94 115 LYS A CA 1
ATOM 945 C C . LYS A 1 115 ? 17.757 8.734 3.076 1.00 81.94 115 LYS A C 1
ATOM 947 O O . LYS A 1 115 ? 17.375 8.575 1.917 1.00 81.94 115 LYS A O 1
ATOM 952 N N . THR A 1 116 ? 19.030 8.938 3.385 1.00 73.31 116 THR A N 1
ATOM 953 C CA . THR A 1 116 ? 20.103 9.030 2.395 1.00 73.31 116 THR A CA 1
ATOM 954 C C . THR A 1 116 ? 20.754 7.665 2.172 1.00 73.31 116 THR A C 1
ATOM 956 O O . THR A 1 116 ? 20.910 6.860 3.092 1.00 73.31 116 THR A O 1
ATOM 959 N N . SER A 1 117 ? 21.118 7.370 0.921 1.00 70.75 117 SER A N 1
ATOM 960 C CA . SER A 1 117 ? 21.920 6.181 0.624 1.00 70.75 117 SER A CA 1
ATOM 961 C C . SER A 1 117 ? 23.370 6.422 1.027 1.00 70.75 117 SER A C 1
ATOM 963 O O . SER A 1 117 ? 23.945 7.450 0.676 1.00 70.75 117 SER A O 1
ATOM 965 N N . GLN A 1 118 ? 23.983 5.449 1.698 1.00 65.75 118 GLN A N 1
ATOM 966 C CA . GLN A 1 118 ? 25.430 5.441 1.937 1.00 65.75 118 GLN A CA 1
ATOM 967 C C . GLN A 1 118 ? 26.223 4.896 0.732 1.00 65.75 118 GLN A C 1
ATOM 969 O O . GLN A 1 118 ? 27.451 4.946 0.729 1.00 65.75 118 GLN A O 1
ATOM 974 N N . SER A 1 119 ? 25.548 4.370 -0.298 1.00 63.44 119 SER A N 1
ATOM 975 C CA . SER A 1 119 ? 26.176 3.806 -1.498 1.00 63.44 119 SER A CA 1
ATOM 976 C C . SER A 1 119 ? 26.069 4.740 -2.713 1.00 63.44 119 SER A C 1
ATOM 978 O O . SER A 1 119 ? 25.083 5.453 -2.891 1.00 63.44 119 SER A O 1
ATOM 980 N N . ALA A 1 120 ? 27.079 4.698 -3.593 1.00 53.59 120 ALA A N 1
ATOM 981 C CA . ALA A 1 120 ? 27.141 5.496 -4.827 1.00 53.59 120 ALA A CA 1
ATOM 982 C C . ALA A 1 120 ? 26.158 5.035 -5.926 1.00 53.59 120 ALA A C 1
ATOM 984 O O . ALA A 1 120 ? 25.962 5.728 -6.924 1.00 53.59 120 ALA A O 1
ATOM 985 N N . HIS A 1 121 ? 25.547 3.860 -5.758 1.00 54.09 121 HIS A N 1
ATOM 986 C CA . HIS A 1 121 ? 24.536 3.319 -6.659 1.00 54.09 121 HIS A CA 1
ATOM 987 C C . HIS A 1 121 ? 23.152 3.548 -6.047 1.00 54.09 121 HIS A C 1
ATOM 989 O O . HIS A 1 121 ? 22.837 2.986 -5.002 1.00 54.09 121 HIS A O 1
ATOM 995 N N . GLY A 1 122 ? 22.325 4.365 -6.698 1.00 54.25 122 GLY A N 1
ATOM 996 C CA . GLY A 1 122 ? 20.968 4.663 -6.249 1.00 54.25 122 GLY A CA 1
ATOM 997 C C . GLY A 1 122 ? 20.000 4.758 -7.421 1.00 54.25 122 GLY A C 1
ATOM 998 O O . GLY A 1 122 ? 20.374 5.200 -8.508 1.00 54.25 122 GLY A O 1
ATOM 999 N N . GLY A 1 123 ? 18.759 4.319 -7.198 1.00 61.00 123 GLY A N 1
ATOM 1000 C CA . GLY A 1 123 ? 17.643 4.581 -8.106 1.00 61.00 123 GLY A CA 1
ATOM 1001 C C . GLY A 1 123 ? 17.316 6.077 -8.177 1.00 61.00 123 GLY A C 1
ATOM 1002 O O . GLY A 1 123 ? 17.934 6.904 -7.506 1.00 61.00 123 GLY A O 1
ATOM 1003 N N . ASN A 1 124 ? 16.334 6.449 -8.993 1.00 70.31 124 ASN A N 1
ATOM 1004 C CA . ASN A 1 124 ? 15.943 7.847 -9.149 1.00 70.31 124 ASN A CA 1
ATOM 1005 C C . ASN A 1 124 ? 15.372 8.425 -7.834 1.00 70.31 124 ASN A C 1
ATOM 1007 O O . ASN A 1 124 ? 14.227 8.156 -7.472 1.00 70.31 124 ASN A O 1
ATOM 1011 N N . ILE A 1 125 ? 16.173 9.244 -7.144 1.00 68.94 125 ILE A N 1
ATOM 1012 C CA . ILE A 1 125 ? 15.813 9.924 -5.885 1.00 68.94 125 ILE A CA 1
ATOM 1013 C C . ILE A 1 125 ? 14.936 11.170 -6.087 1.00 68.94 125 ILE A C 1
ATOM 1015 O O . ILE A 1 125 ? 14.476 11.764 -5.119 1.00 68.94 125 ILE A O 1
ATOM 1019 N N . LYS A 1 126 ? 14.713 11.602 -7.338 1.00 77.25 126 LYS A N 1
ATOM 1020 C CA . LYS A 1 126 ? 13.855 12.759 -7.658 1.00 77.25 126 LYS A CA 1
ATOM 1021 C C . LYS A 1 126 ? 12.387 12.377 -7.843 1.00 77.25 126 LYS A C 1
ATOM 1023 O O . LYS A 1 126 ? 11.565 13.245 -8.136 1.00 77.25 126 LYS A O 1
ATOM 1028 N N . PHE A 1 127 ? 12.060 11.092 -7.722 1.00 83.12 127 PHE A N 1
ATOM 1029 C CA . PHE A 1 127 ? 10.684 10.624 -7.773 1.00 83.12 127 PHE A CA 1
ATOM 1030 C C . PHE A 1 127 ? 9.874 11.246 -6.634 1.00 83.12 127 PHE A C 1
ATOM 1032 O O . PHE A 1 127 ? 10.342 11.342 -5.503 1.00 83.12 127 PHE A O 1
ATOM 1039 N N . ASN A 1 128 ? 8.661 11.706 -6.932 1.00 89.62 128 ASN A N 1
ATOM 1040 C CA . ASN A 1 128 ? 7.802 12.285 -5.910 1.00 89.62 128 ASN A CA 1
ATOM 1041 C C . ASN A 1 128 ? 6.950 11.183 -5.279 1.00 89.62 128 ASN A C 1
ATOM 1043 O O . ASN A 1 128 ? 6.190 10.516 -5.980 1.00 89.62 128 ASN A O 1
ATOM 1047 N N . TYR A 1 129 ? 7.038 11.036 -3.960 1.00 89.00 129 TYR A N 1
ATOM 1048 C CA . TYR A 1 129 ? 6.269 10.058 -3.190 1.00 89.00 129 TYR A CA 1
ATOM 1049 C C . TYR A 1 129 ? 4.754 10.153 -3.366 1.00 89.00 129 TYR A C 1
ATOM 1051 O O . TYR A 1 129 ? 4.088 9.131 -3.263 1.00 89.00 129 TYR A O 1
ATOM 1059 N N . LEU A 1 130 ? 4.212 11.317 -3.732 1.00 94.81 130 LEU A N 1
ATOM 1060 C CA . LEU A 1 130 ? 2.789 11.490 -4.032 1.00 94.81 130 LEU A CA 1
ATOM 1061 C C . LEU A 1 130 ? 2.338 10.754 -5.302 1.00 94.81 130 LEU A C 1
ATOM 1063 O O . LEU A 1 130 ? 1.144 10.521 -5.465 1.00 94.81 130 LEU A O 1
ATOM 1067 N N . THR A 1 131 ? 3.257 10.380 -6.199 1.00 94.69 131 THR A N 1
ATOM 1068 C CA . THR A 1 131 ? 2.928 9.830 -7.525 1.00 94.69 131 THR A CA 1
ATOM 1069 C C . THR A 1 131 ? 2.051 8.584 -7.436 1.00 94.69 131 THR A C 1
ATOM 1071 O O . THR A 1 131 ? 0.974 8.562 -8.026 1.00 94.69 131 THR A O 1
ATOM 1074 N N . SER A 1 132 ? 2.456 7.578 -6.657 1.00 94.00 132 SER A N 1
ATOM 1075 C CA . SER A 1 132 ? 1.708 6.320 -6.525 1.00 94.00 132 SER A CA 1
ATOM 1076 C C . SER A 1 132 ? 0.307 6.534 -5.940 1.00 94.00 132 SER A C 1
ATOM 1078 O O . SER A 1 132 ? -0.682 6.019 -6.460 1.00 94.00 132 SER A O 1
ATOM 1080 N N . TYR A 1 133 ? 0.201 7.355 -4.896 1.00 96.25 133 TYR A N 1
ATOM 1081 C CA . TYR A 1 133 ? -1.076 7.648 -4.239 1.00 96.25 133 TYR A CA 1
ATOM 1082 C C . TYR A 1 133 ? -2.007 8.457 -5.142 1.00 96.25 133 TYR A C 1
ATOM 1084 O O . TYR A 1 133 ? -3.207 8.199 -5.190 1.00 96.25 133 TYR A O 1
ATOM 1092 N N . LYS A 1 134 ? -1.453 9.400 -5.911 1.00 96.88 134 LYS A N 1
ATOM 1093 C CA . LYS A 1 134 ? -2.213 10.208 -6.862 1.00 96.88 134 LYS A CA 1
ATOM 1094 C C . LYS A 1 134 ? -2.801 9.365 -7.989 1.00 96.88 134 LYS A C 1
ATOM 1096 O O . LYS A 1 134 ? -3.973 9.542 -8.304 1.00 96.88 134 LYS A O 1
ATOM 1101 N N . VAL A 1 135 ? -2.016 8.451 -8.563 1.00 95.12 135 VAL A N 1
ATOM 1102 C CA . VAL A 1 135 ? -2.482 7.540 -9.623 1.00 95.12 135 VAL A CA 1
ATOM 1103 C C . VAL A 1 135 ? -3.737 6.800 -9.191 1.00 95.12 135 VAL A C 1
ATOM 1105 O O . VAL A 1 135 ? -4.733 6.762 -9.908 1.00 95.12 135 VAL A O 1
ATOM 1108 N N . VAL A 1 136 ? -3.694 6.222 -8.000 1.00 95.19 136 VAL A N 1
ATOM 1109 C CA . VAL A 1 136 ? -4.813 5.448 -7.480 1.00 95.19 136 VAL A CA 1
ATOM 1110 C C . VAL A 1 136 ? -5.993 6.314 -7.110 1.00 95.19 136 VAL A C 1
ATOM 1112 O O . VAL A 1 136 ? -7.126 5.937 -7.404 1.00 95.19 136 VAL A O 1
ATOM 1115 N N . TYR A 1 137 ? -5.744 7.471 -6.508 1.00 96.56 137 TYR A N 1
ATOM 1116 C CA . TYR A 1 137 ? -6.813 8.393 -6.180 1.00 96.56 137 TYR A CA 1
ATOM 1117 C C . TYR A 1 137 ? -7.561 8.849 -7.443 1.00 96.56 137 TYR A C 1
ATOM 1119 O O . TYR A 1 137 ? -8.787 8.824 -7.462 1.00 96.56 137 TYR A O 1
ATOM 1127 N N . GLU A 1 138 ? -6.858 9.167 -8.537 1.00 95.50 138 GLU A N 1
ATOM 1128 C CA . GLU A 1 138 ? -7.504 9.525 -9.810 1.00 95.50 138 GLU A CA 1
ATOM 1129 C C . GLU A 1 138 ? -8.205 8.343 -10.488 1.00 95.50 138 GLU A C 1
ATOM 1131 O O . GLU A 1 138 ? -9.260 8.527 -11.095 1.00 95.50 138 GLU A O 1
ATOM 1136 N N . LYS A 1 139 ? -7.649 7.129 -10.390 1.00 94.62 139 LYS A N 1
ATOM 1137 C CA . LYS A 1 139 ? -8.210 5.940 -11.046 1.00 94.62 139 LYS A CA 1
ATOM 1138 C C . LYS A 1 139 ? -9.429 5.370 -10.325 1.00 94.62 139 LYS A C 1
ATOM 1140 O O . LYS A 1 139 ? -10.396 4.980 -10.976 1.00 94.62 139 LYS A O 1
ATOM 1145 N N . PHE A 1 140 ? -9.352 5.263 -9.002 1.00 94.31 140 PHE A N 1
ATOM 1146 C CA . PHE A 1 140 ? -10.309 4.519 -8.183 1.00 94.31 140 PHE A CA 1
ATOM 1147 C C . PHE A 1 140 ? -11.137 5.414 -7.258 1.00 94.31 140 PHE A C 1
ATOM 1149 O O . PHE A 1 140 ? -12.116 4.937 -6.689 1.00 94.31 140 PHE A O 1
ATOM 1156 N N . GLY A 1 141 ? -10.756 6.685 -7.081 1.00 94.50 141 GLY A N 1
ATOM 1157 C CA . GLY A 1 141 ? -11.424 7.599 -6.152 1.00 94.50 141 GLY A CA 1
ATOM 1158 C C . GLY A 1 141 ? -11.256 7.218 -4.679 1.00 94.50 141 GLY A C 1
ATOM 1159 O O . GLY A 1 141 ? -12.068 7.639 -3.865 1.00 94.50 141 GLY A O 1
ATOM 1160 N N . LYS A 1 142 ? -10.249 6.399 -4.343 1.00 95.00 142 LYS A N 1
ATOM 1161 C CA . LYS A 1 142 ? -9.984 5.911 -2.980 1.00 95.00 142 LYS A CA 1
ATOM 1162 C C . LYS A 1 142 ? -8.671 6.457 -2.443 1.00 95.00 142 LYS A C 1
ATOM 1164 O O . LYS A 1 142 ? -7.712 6.616 -3.202 1.00 95.00 142 LYS A O 1
ATOM 1169 N N . LEU A 1 143 ? -8.617 6.707 -1.138 1.00 97.12 143 LEU A N 1
ATOM 1170 C CA . LEU A 1 143 ? -7.412 7.191 -0.477 1.00 97.12 143 LEU A CA 1
ATOM 1171 C C . LEU A 1 143 ? -6.505 6.046 -0.021 1.00 97.12 143 LEU A C 1
ATOM 1173 O O . LEU A 1 143 ? -6.932 5.047 0.552 1.00 97.12 143 LEU A O 1
ATOM 1177 N N . ALA A 1 144 ? -5.213 6.254 -0.246 1.00 97.50 144 ALA A N 1
ATOM 1178 C CA . ALA A 1 144 ? -4.120 5.486 0.324 1.00 97.50 144 ALA A CA 1
ATOM 1179 C C . ALA A 1 144 ? -3.153 6.460 1.005 1.00 97.50 144 ALA A C 1
ATOM 1181 O O . ALA A 1 144 ? -3.088 7.638 0.632 1.00 97.50 144 ALA A O 1
ATOM 1182 N N . PHE A 1 145 ? -2.412 5.982 2.002 1.00 97.81 145 PHE A N 1
ATOM 1183 C CA . PHE A 1 145 ? -1.683 6.861 2.914 1.00 97.81 145 PHE A CA 1
ATOM 1184 C C . PHE A 1 145 ? -0.194 6.549 2.961 1.00 97.81 145 PHE A C 1
ATOM 1186 O O . PHE A 1 145 ? 0.221 5.401 3.114 1.00 97.81 145 PHE A O 1
ATOM 1193 N N . HIS A 1 146 ? 0.608 7.606 2.886 1.00 96.94 146 HIS A N 1
ATOM 1194 C CA . HIS A 1 146 ? 2.015 7.561 3.242 1.00 96.94 146 HIS A CA 1
ATOM 1195 C C . HIS A 1 146 ? 2.190 8.045 4.682 1.00 96.94 146 HIS A C 1
ATOM 1197 O O . HIS A 1 146 ? 1.788 9.156 5.032 1.00 96.94 146 HIS A O 1
ATOM 1203 N N . PHE A 1 147 ? 2.874 7.252 5.493 1.00 97.06 147 PHE A N 1
ATOM 1204 C CA . PHE A 1 147 ? 3.275 7.589 6.846 1.00 97.06 147 PHE A CA 1
ATOM 1205 C C . PHE A 1 147 ? 4.798 7.721 6.881 1.00 97.06 147 PHE A C 1
ATOM 1207 O O . PHE A 1 147 ? 5.525 6.764 6.634 1.00 97.06 147 PHE A O 1
ATOM 1214 N N . ASP A 1 148 ? 5.290 8.930 7.139 1.00 95.62 148 ASP A N 1
ATOM 1215 C CA . ASP A 1 148 ? 6.731 9.177 7.143 1.00 95.62 148 ASP A CA 1
ATOM 1216 C C . ASP A 1 148 ? 7.394 8.513 8.351 1.00 95.62 148 ASP A C 1
ATOM 1218 O O . ASP A 1 148 ? 6.952 8.709 9.485 1.00 95.62 148 ASP A O 1
ATOM 1222 N N . TRP A 1 149 ? 8.438 7.719 8.095 1.00 95.56 149 TRP A N 1
ATOM 1223 C CA . TRP A 1 149 ? 9.313 7.190 9.138 1.00 95.56 149 TRP A CA 1
ATOM 1224 C C . TRP A 1 149 ? 10.432 8.208 9.386 1.00 95.56 149 TRP A C 1
ATOM 1226 O O . TRP A 1 149 ? 11.318 8.335 8.538 1.00 95.56 149 TRP A O 1
ATOM 1236 N N . PRO A 1 150 ? 10.434 8.919 10.530 1.00 94.44 150 PRO A N 1
ATOM 1237 C CA . PRO A 1 150 ? 11.403 9.981 10.771 1.00 94.44 150 PRO A CA 1
ATOM 1238 C C . PRO A 1 150 ? 12.845 9.474 10.740 1.00 94.44 150 PRO A C 1
ATOM 1240 O O . PRO A 1 150 ? 13.126 8.363 11.204 1.00 94.44 150 PRO A O 1
ATOM 1243 N N . CYS A 1 151 ? 13.758 10.314 10.253 1.00 92.94 151 CYS A N 1
ATOM 1244 C CA . CYS A 1 151 ? 15.194 10.056 10.273 1.00 92.94 151 CYS A CA 1
ATOM 1245 C C . CYS A 1 151 ? 15.924 10.888 11.341 1.00 92.94 151 CYS A C 1
ATOM 1247 O O . CYS A 1 151 ? 15.470 11.962 11.732 1.00 92.94 151 CYS A O 1
ATOM 1249 N N . ASP A 1 152 ? 17.057 10.377 11.822 1.00 90.44 152 ASP A N 1
ATOM 1250 C CA . ASP A 1 152 ? 17.995 11.098 12.678 1.00 90.44 152 ASP A CA 1
ATOM 1251 C C . ASP A 1 152 ? 18.884 12.057 11.861 1.00 90.44 152 ASP A C 1
ATOM 1253 O O . ASP A 1 152 ? 18.831 12.104 10.630 1.00 90.44 152 ASP A O 1
ATOM 1257 N N . GLY A 1 153 ? 19.746 12.814 12.547 1.00 86.00 153 GLY A N 1
ATOM 1258 C CA . GLY A 1 153 ? 20.673 13.751 11.898 1.00 86.00 153 GLY A CA 1
ATOM 1259 C C . GLY A 1 153 ? 21.710 13.098 10.970 1.00 86.00 153 GLY A C 1
ATOM 1260 O O . GLY A 1 153 ? 22.368 13.806 10.214 1.00 86.00 153 GLY A O 1
ATOM 1261 N N . ASN A 1 154 ? 21.846 11.768 11.002 1.00 85.31 154 ASN A N 1
ATOM 1262 C CA . ASN A 1 154 ? 22.729 10.992 10.130 1.00 85.31 154 ASN A CA 1
ATOM 1263 C C . ASN A 1 154 ? 21.975 10.368 8.941 1.00 85.31 154 ASN A C 1
ATOM 1265 O O . ASN A 1 154 ? 22.581 9.653 8.142 1.00 85.31 154 ASN A O 1
ATOM 1269 N N . GLY A 1 155 ? 20.666 10.609 8.823 1.00 84.31 155 GLY A N 1
ATOM 1270 C CA . GLY A 1 155 ? 19.817 10.044 7.778 1.00 84.31 155 GLY A CA 1
ATOM 1271 C C . GLY A 1 155 ? 19.377 8.599 8.033 1.00 84.31 155 GLY A C 1
ATOM 1272 O O . GLY A 1 155 ? 18.853 7.964 7.121 1.00 84.31 155 GLY A O 1
ATOM 1273 N N . ASN A 1 156 ? 19.562 8.055 9.240 1.00 89.56 156 ASN A N 1
ATOM 1274 C CA . ASN A 1 156 ? 19.049 6.733 9.612 1.00 89.56 156 ASN A CA 1
ATOM 1275 C C . ASN A 1 156 ? 17.625 6.843 10.148 1.00 89.56 156 ASN A C 1
ATOM 1277 O O . ASN A 1 156 ? 17.270 7.841 10.757 1.00 89.56 156 ASN A O 1
ATOM 1281 N N . VAL A 1 157 ? 16.803 5.810 9.970 1.00 92.38 157 VAL A N 1
ATOM 1282 C CA . VAL A 1 157 ? 15.457 5.781 10.565 1.00 92.38 157 VAL A CA 1
ATOM 1283 C C . VAL A 1 157 ? 15.526 5.775 12.095 1.00 92.38 157 VAL A C 1
ATOM 1285 O O . VAL A 1 157 ? 16.350 5.074 12.682 1.00 92.38 157 VAL A O 1
ATOM 1288 N N . VAL A 1 158 ? 14.645 6.534 12.747 1.00 94.62 158 VAL A N 1
ATOM 1289 C CA . VAL A 1 158 ? 14.532 6.562 14.209 1.00 94.62 158 VAL A CA 1
ATOM 1290 C C . VAL A 1 158 ? 13.727 5.350 14.673 1.00 94.62 158 VAL A C 1
ATOM 1292 O O . VAL A 1 158 ? 12.522 5.243 14.421 1.00 94.62 158 VAL A O 1
ATOM 1295 N N . ILE A 1 159 ? 14.401 4.433 15.360 1.00 95.50 159 ILE A N 1
ATOM 1296 C CA . ILE A 1 159 ? 13.832 3.164 15.827 1.00 95.50 159 ILE A CA 1
ATOM 1297 C C . ILE A 1 159 ? 13.517 3.184 17.327 1.00 95.50 159 ILE A C 1
ATOM 1299 O O . ILE A 1 159 ? 13.975 4.053 18.081 1.00 95.50 159 ILE A O 1
ATOM 1303 N N . ASN A 1 160 ? 12.705 2.221 17.755 1.00 96.00 160 ASN A N 1
ATOM 1304 C CA . ASN A 1 160 ? 12.544 1.887 19.162 1.00 96.00 160 ASN A CA 1
ATOM 1305 C C . ASN A 1 160 ? 13.824 1.191 19.676 1.00 96.00 160 ASN A C 1
ATOM 1307 O O . ASN A 1 160 ? 14.389 0.347 18.986 1.00 96.00 160 ASN A O 1
ATOM 1311 N N . GLU A 1 161 ? 14.300 1.573 20.864 1.00 94.56 161 GLU A N 1
ATOM 1312 C CA . GLU A 1 161 ? 15.563 1.071 21.435 1.00 94.56 161 GLU A CA 1
ATOM 1313 C C . GLU A 1 161 ? 15.458 -0.373 21.948 1.00 94.56 161 GLU A C 1
ATOM 1315 O O . GLU A 1 161 ? 16.453 -1.093 21.951 1.00 94.56 161 GLU A O 1
ATOM 1320 N N . GLU A 1 162 ? 14.259 -0.811 22.335 1.00 96.38 162 GLU A N 1
ATOM 1321 C CA . GLU A 1 162 ? 13.982 -2.180 22.785 1.00 96.38 162 GLU A CA 1
ATOM 1322 C C . GLU A 1 162 ? 13.557 -3.092 21.624 1.00 96.38 162 GLU A C 1
ATOM 1324 O O . GLU A 1 162 ? 13.864 -4.281 21.631 1.00 96.38 162 GLU A O 1
ATOM 1329 N N . TYR A 1 163 ? 12.887 -2.529 20.613 1.00 96.25 163 TYR A N 1
ATOM 1330 C CA . TYR A 1 163 ? 12.299 -3.261 19.485 1.00 96.25 163 TYR A CA 1
ATOM 1331 C C . TYR A 1 163 ? 12.822 -2.711 18.155 1.00 96.25 163 TYR A C 1
ATOM 1333 O O . TYR A 1 163 ? 12.199 -1.853 17.525 1.00 96.25 163 TYR A O 1
ATOM 1341 N N . LEU A 1 164 ? 13.988 -3.191 17.727 1.00 93.81 164 LEU A N 1
ATOM 1342 C CA . LEU A 1 164 ? 14.777 -2.583 16.646 1.00 93.81 164 LEU A CA 1
ATOM 1343 C C . LEU A 1 164 ? 14.082 -2.592 15.273 1.00 93.81 164 LEU A C 1
ATOM 1345 O O . LEU A 1 164 ? 14.411 -1.775 14.411 1.00 93.81 164 LEU A O 1
ATOM 1349 N N . SER A 1 165 ? 13.114 -3.485 15.059 1.00 92.81 165 SER A N 1
ATOM 1350 C CA . SER A 1 165 ? 12.313 -3.549 13.827 1.00 92.81 165 SER A CA 1
ATOM 1351 C C . SER A 1 165 ? 11.164 -2.537 13.804 1.00 92.81 165 SER A C 1
ATOM 1353 O O . SER A 1 165 ? 10.450 -2.448 12.800 1.00 92.81 165 SER A O 1
ATOM 1355 N N . CYS A 1 166 ? 10.949 -1.803 14.901 1.00 96.38 166 CYS A N 1
ATOM 1356 C CA . CYS A 1 166 ? 9.841 -0.874 15.076 1.00 96.38 166 CYS A CA 1
ATOM 1357 C C . CYS A 1 166 ? 10.302 0.587 14.985 1.00 96.38 166 CYS A C 1
ATOM 1359 O O . CYS A 1 166 ? 11.357 0.947 15.520 1.00 96.38 166 CYS A O 1
ATOM 1361 N N . PRO A 1 167 ? 9.497 1.478 14.382 1.00 94.94 167 PRO A N 1
ATOM 1362 C CA . PRO A 1 167 ? 9.689 2.911 14.557 1.00 94.94 167 PRO A CA 1
ATOM 1363 C C . PRO A 1 167 ? 9.479 3.294 16.024 1.00 94.94 167 PRO A C 1
ATOM 1365 O O . PRO A 1 167 ? 8.688 2.675 16.737 1.00 94.94 167 PRO A O 1
ATOM 1368 N N . ARG A 1 168 ? 10.149 4.361 16.470 1.00 94.38 168 ARG A N 1
ATOM 1369 C CA . ARG A 1 168 ? 9.922 4.905 17.818 1.00 94.38 168 ARG A CA 1
ATOM 1370 C C . ARG A 1 168 ? 8.492 5.418 17.990 1.00 94.38 168 ARG A C 1
ATOM 1372 O O . ARG A 1 168 ? 7.837 5.106 18.975 1.00 94.38 168 ARG A O 1
ATOM 1379 N N . GLU A 1 169 ? 8.027 6.220 17.036 1.00 94.06 169 GLU A N 1
ATOM 1380 C CA . GLU A 1 169 ? 6.672 6.766 17.001 1.00 94.06 169 GLU A CA 1
ATOM 1381 C C . GLU A 1 169 ? 6.342 7.231 15.577 1.00 94.06 169 GLU A C 1
ATOM 1383 O O . GLU A 1 169 ? 7.177 7.844 14.912 1.00 94.06 169 GLU A O 1
ATOM 1388 N N . ILE A 1 170 ? 5.106 6.987 15.126 1.00 97.25 170 ILE A N 1
ATOM 1389 C CA . ILE A 1 170 ? 4.560 7.542 13.881 1.00 97.25 170 ILE A CA 1
ATOM 1390 C C . ILE A 1 170 ? 3.167 8.100 14.177 1.00 97.25 170 ILE A C 1
ATOM 1392 O O . ILE A 1 170 ? 2.151 7.439 13.968 1.00 97.25 170 ILE A O 1
ATOM 1396 N N . LYS A 1 171 ? 3.115 9.338 14.683 1.00 96.69 171 LYS A N 1
ATOM 1397 C CA . LYS A 1 171 ? 1.866 9.978 15.146 1.00 96.69 171 LYS A CA 1
ATOM 1398 C C . LYS A 1 171 ? 0.719 9.929 14.130 1.00 96.69 171 LYS A C 1
ATOM 1400 O O . LYS A 1 171 ? -0.395 9.611 14.545 1.00 96.69 171 LYS A O 1
ATOM 1405 N N . PRO A 1 172 ? 0.939 10.199 12.826 1.00 98.06 172 PRO A N 1
ATOM 1406 C CA . PRO A 1 172 ? -0.147 10.149 11.850 1.00 98.06 172 PRO A CA 1
ATOM 1407 C C . PRO A 1 172 ? -0.738 8.743 11.684 1.00 98.06 172 PRO A C 1
ATOM 1409 O O . PRO A 1 172 ? -1.949 8.615 11.526 1.00 98.06 172 PRO A O 1
ATOM 1412 N N . LEU A 1 173 ? 0.086 7.691 11.778 1.00 98.44 173 LEU A N 1
ATOM 1413 C CA . LEU A 1 173 ? -0.388 6.306 11.741 1.00 98.44 173 LEU A CA 1
ATOM 1414 C C . LEU A 1 173 ? -1.172 5.966 13.009 1.00 98.44 173 LEU A C 1
ATOM 1416 O O . LEU A 1 173 ? -2.252 5.390 12.914 1.00 98.44 173 LEU A O 1
ATOM 1420 N N . SER A 1 174 ? -0.674 6.361 14.185 1.00 98.12 174 SER A N 1
ATOM 1421 C CA . SER A 1 174 ? -1.401 6.144 15.438 1.00 98.12 174 SER A CA 1
ATOM 1422 C C . SER A 1 174 ? -2.780 6.801 15.398 1.00 98.12 174 SER A C 1
ATOM 1424 O O . SER A 1 174 ? -3.779 6.148 15.681 1.00 98.12 174 SER A O 1
ATOM 1426 N N . LEU A 1 175 ? -2.852 8.065 14.961 1.00 98.19 175 LEU A N 1
ATOM 1427 C CA . LEU A 1 175 ? -4.110 8.795 14.796 1.00 98.19 175 LEU A CA 1
ATOM 1428 C C . LEU A 1 175 ? -5.052 8.110 13.798 1.00 98.19 175 LEU A C 1
ATOM 1430 O O . LEU A 1 175 ? -6.234 7.938 14.089 1.00 98.19 175 LEU A O 1
ATOM 1434 N N . PHE A 1 176 ? -4.529 7.675 12.649 1.00 98.62 176 PHE A N 1
ATOM 1435 C CA . PHE A 1 176 ? -5.296 6.920 11.659 1.00 98.62 176 PHE A CA 1
ATOM 1436 C C . PHE A 1 176 ? -5.913 5.652 12.268 1.00 98.62 176 PHE A C 1
ATOM 1438 O O . PHE A 1 176 ? -7.117 5.428 12.139 1.00 98.62 176 PHE A O 1
ATOM 1445 N N . LEU A 1 177 ? -5.105 4.846 12.967 1.00 98.38 177 LEU A N 1
ATOM 1446 C CA . LEU A 1 177 ? -5.548 3.598 13.587 1.00 98.38 177 LEU A CA 1
ATOM 1447 C C . LEU A 1 177 ? -6.582 3.841 14.693 1.00 98.38 177 LEU A C 1
ATOM 1449 O O . LEU A 1 177 ? -7.560 3.097 14.770 1.00 98.38 177 LEU A O 1
ATOM 1453 N N . TYR A 1 178 ? -6.425 4.903 15.493 1.00 96.94 178 TYR A N 1
ATOM 1454 C CA . TYR A 1 178 ? -7.432 5.313 16.475 1.00 96.94 178 TYR A CA 1
ATOM 1455 C C . TYR A 1 178 ? -8.781 5.580 15.808 1.00 96.94 178 TYR A C 1
ATOM 1457 O O . TYR A 1 178 ? -9.784 4.975 16.184 1.00 96.94 178 TYR A O 1
ATOM 1465 N N . HIS A 1 179 ? -8.813 6.427 14.774 1.00 97.19 179 HIS A N 1
ATOM 1466 C CA . HIS A 1 179 ? -10.063 6.715 14.074 1.00 97.19 179 HIS A CA 1
ATOM 1467 C C . HIS A 1 179 ? -10.654 5.482 13.398 1.00 97.19 179 HIS A C 1
ATOM 1469 O O . HIS A 1 179 ? -11.874 5.327 13.424 1.00 97.19 179 HIS A O 1
ATOM 1475 N N . LEU A 1 180 ? -9.825 4.617 12.806 1.00 97.06 180 LEU A N 1
ATOM 1476 C CA . LEU A 1 180 ? -10.280 3.391 12.154 1.00 97.06 180 LEU A CA 1
ATOM 1477 C C . LEU A 1 180 ? -10.987 2.472 13.151 1.00 97.06 180 LEU A C 1
ATOM 1479 O O . LEU A 1 180 ? -12.121 2.062 12.911 1.00 97.06 180 LEU A O 1
ATOM 1483 N N . ILE A 1 181 ? -10.353 2.184 14.289 1.00 95.12 181 ILE A N 1
ATOM 1484 C CA . ILE A 1 181 ? -10.925 1.297 15.304 1.00 95.12 181 ILE A CA 1
ATOM 1485 C C . ILE A 1 181 ? -12.173 1.909 15.939 1.00 95.12 181 ILE A C 1
ATOM 1487 O O . ILE A 1 181 ? -13.198 1.231 16.026 1.00 95.12 181 ILE A O 1
ATOM 1491 N N . THR A 1 182 ? -12.150 3.194 16.297 1.00 93.38 182 THR A N 1
ATOM 1492 C CA . THR A 1 182 ? -13.346 3.878 16.806 1.00 93.38 182 THR A CA 1
ATOM 1493 C C . THR A 1 182 ? -14.492 3.814 15.800 1.00 93.38 182 THR A C 1
ATOM 1495 O O . THR A 1 182 ? -15.611 3.450 16.164 1.00 93.38 182 THR A O 1
ATOM 1498 N N . PHE A 1 183 ? -14.235 4.101 14.521 1.00 93.25 183 PHE A N 1
ATOM 1499 C CA . PHE A 1 183 ? -15.251 4.035 13.469 1.00 93.25 183 PHE A CA 1
ATOM 1500 C C . PHE A 1 183 ? -15.849 2.628 13.344 1.00 93.25 183 PHE A C 1
ATOM 1502 O O . PHE A 1 183 ? -17.071 2.480 13.257 1.00 93.25 183 PHE A O 1
ATOM 1509 N N . VAL A 1 184 ? -14.992 1.603 13.388 1.00 91.69 184 VAL A N 1
ATOM 1510 C CA . VAL A 1 184 ? -15.380 0.208 13.164 1.00 91.69 184 VAL A CA 1
ATOM 1511 C C . VAL A 1 184 ? -16.156 -0.399 14.338 1.00 91.69 184 VAL A C 1
ATOM 1513 O O . VAL A 1 184 ? -17.048 -1.235 14.161 1.00 91.69 184 VAL A O 1
ATOM 1516 N N . LEU A 1 185 ? -15.824 -0.007 15.565 1.00 86.50 185 LEU A N 1
ATOM 1517 C CA . LEU A 1 185 ? -16.359 -0.650 16.763 1.00 86.50 185 LEU A CA 1
ATOM 1518 C C . LEU A 1 185 ? -17.572 0.060 17.362 1.00 86.50 185 LEU A C 1
ATOM 1520 O O . LEU A 1 185 ? -18.344 -0.574 18.079 1.00 86.50 185 LEU A O 1
ATOM 1524 N N . THR A 1 186 ? -17.763 1.348 17.074 1.00 78.50 186 THR A N 1
ATOM 1525 C CA . THR A 1 186 ? -18.884 2.124 17.632 1.00 78.50 186 THR A CA 1
ATOM 1526 C C . THR A 1 186 ? -20.178 1.993 16.832 1.00 78.50 186 THR A C 1
ATOM 1528 O O . THR A 1 186 ? -21.250 2.263 17.369 1.00 78.50 186 THR A O 1
ATOM 1531 N N . ASN A 1 187 ? -20.109 1.538 15.577 1.00 70.50 187 ASN A N 1
ATOM 1532 C CA . ASN A 1 187 ? -21.254 1.465 14.675 1.00 70.50 187 ASN A CA 1
ATOM 1533 C C . ASN A 1 187 ? -21.442 0.053 14.110 1.00 70.50 187 ASN A C 1
ATOM 1535 O O . ASN A 1 187 ? -20.489 -0.714 13.957 1.00 70.50 187 ASN A O 1
ATOM 1539 N N . ARG A 1 188 ? -22.681 -0.275 13.727 1.00 79.19 188 ARG A N 1
ATOM 1540 C CA . ARG A 1 188 ? -22.919 -1.364 12.777 1.00 79.19 188 ARG A CA 1
ATOM 1541 C C . ARG A 1 188 ? -22.476 -0.867 11.405 1.00 79.19 188 ARG A C 1
ATOM 1543 O O . ARG A 1 188 ? -23.089 0.052 10.863 1.00 79.19 188 ARG A O 1
ATOM 1550 N N . ILE A 1 189 ? -21.394 -1.431 10.884 1.00 84.69 189 ILE A N 1
ATOM 1551 C CA . ILE A 1 189 ? -20.781 -0.947 9.650 1.00 84.69 189 ILE A CA 1
ATOM 1552 C C . ILE A 1 189 ? -21.492 -1.552 8.448 1.00 84.69 189 ILE A C 1
ATOM 1554 O O . ILE A 1 189 ? -21.669 -2.764 8.347 1.00 84.69 189 ILE A O 1
ATOM 1558 N N . ASP A 1 190 ? -21.834 -0.701 7.489 1.00 90.44 190 ASP A N 1
ATOM 1559 C CA . ASP A 1 190 ? -22.134 -1.155 6.140 1.00 90.44 190 ASP A CA 1
ATOM 1560 C C . ASP A 1 190 ? -20.820 -1.364 5.378 1.00 90.44 190 ASP A C 1
ATOM 1562 O O . ASP A 1 190 ? -20.284 -0.434 4.772 1.00 90.44 190 ASP A O 1
ATOM 1566 N N . PHE A 1 191 ? -20.289 -2.588 5.407 1.00 90.06 191 PHE A N 1
ATOM 1567 C CA . PHE A 1 191 ? -19.028 -2.928 4.741 1.00 90.06 191 PHE A CA 1
ATOM 1568 C C . PHE A 1 191 ? -19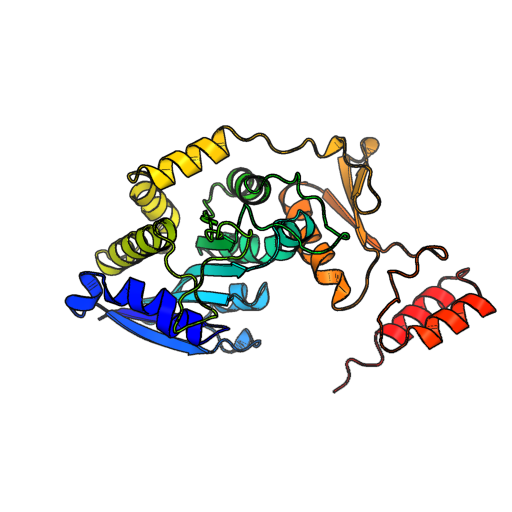.061 -2.768 3.210 1.00 90.06 191 PHE A C 1
ATOM 1570 O O . PHE A 1 191 ? -18.010 -2.833 2.578 1.00 90.06 191 PHE A O 1
ATOM 1577 N N . ALA A 1 192 ? -20.211 -2.495 2.587 1.00 89.88 192 ALA A N 1
ATOM 1578 C CA . ALA A 1 192 ? -20.245 -2.105 1.177 1.00 89.88 192 ALA A CA 1
ATOM 1579 C C . ALA A 1 192 ? -19.889 -0.621 0.961 1.00 89.88 192 ALA A C 1
ATOM 1581 O O . ALA A 1 192 ? -19.461 -0.243 -0.127 1.00 89.88 192 ALA A O 1
ATOM 1582 N N . ARG A 1 193 ? -20.070 0.232 1.979 1.00 92.25 193 ARG A N 1
ATOM 1583 C CA . ARG A 1 193 ? -19.892 1.697 1.892 1.00 92.25 193 ARG A CA 1
ATOM 1584 C C . ARG A 1 193 ? -18.935 2.279 2.932 1.00 92.25 193 ARG A C 1
ATOM 1586 O O . ARG A 1 193 ? -18.708 3.489 2.940 1.00 92.25 193 ARG A O 1
ATOM 1593 N N . TRP A 1 194 ? -18.375 1.436 3.793 1.00 94.25 194 TRP A N 1
ATOM 1594 C CA . TRP A 1 194 ? -17.599 1.861 4.953 1.00 94.25 194 TRP A CA 1
ATOM 1595 C C . TRP A 1 194 ? -16.391 2.723 4.596 1.00 94.25 194 TRP A C 1
ATOM 1597 O O . TRP A 1 194 ? -16.137 3.684 5.306 1.00 94.25 194 TRP A O 1
ATOM 1607 N N . LEU A 1 195 ? -15.696 2.435 3.488 1.00 94.75 195 LEU A N 1
ATOM 1608 C CA . LEU A 1 195 ? -14.538 3.220 3.053 1.00 94.75 195 LEU A CA 1
ATOM 1609 C C . LEU A 1 195 ? -14.903 4.689 2.848 1.00 94.75 195 LEU A C 1
ATOM 1611 O O . LEU A 1 195 ? -14.281 5.559 3.440 1.00 94.75 195 LEU A O 1
ATOM 1615 N N . VAL A 1 196 ? -15.968 4.964 2.092 1.00 93.88 196 VAL A N 1
ATOM 1616 C CA . VAL A 1 196 ? -16.421 6.337 1.809 1.00 93.88 196 VAL A CA 1
ATOM 1617 C C . VAL A 1 196 ? -16.839 7.052 3.096 1.00 93.88 196 VAL A C 1
ATOM 1619 O O . VAL A 1 196 ? -16.541 8.228 3.299 1.00 93.88 196 VAL A O 1
ATOM 1622 N N . GLN A 1 197 ? -17.528 6.341 3.990 1.00 94.50 197 GLN A N 1
ATOM 1623 C CA . GLN A 1 197 ? -17.964 6.887 5.276 1.00 94.50 197 GLN A CA 1
ATOM 1624 C C . GLN A 1 197 ? -16.781 7.177 6.206 1.00 94.50 197 GLN A C 1
ATOM 1626 O O . GLN A 1 197 ? -16.747 8.221 6.860 1.00 94.50 197 GLN A O 1
ATOM 1631 N N . PHE A 1 198 ? -15.812 6.265 6.251 1.00 96.12 198 PHE A N 1
ATOM 1632 C CA . PHE A 1 198 ? -14.611 6.406 7.050 1.00 96.12 198 PHE A CA 1
ATOM 1633 C C . PHE A 1 198 ? -13.718 7.523 6.512 1.00 96.12 198 PHE A C 1
ATOM 1635 O O . PHE A 1 198 ? -13.274 8.350 7.296 1.00 96.12 198 PHE A O 1
ATOM 1642 N N . GLU A 1 199 ? -13.521 7.623 5.196 1.00 95.38 199 GLU A N 1
ATOM 1643 C CA . GLU A 1 199 ? -12.785 8.724 4.568 1.00 95.38 199 GLU A CA 1
ATOM 1644 C C . GLU A 1 199 ? -13.417 10.079 4.914 1.00 95.38 199 GLU A C 1
ATOM 1646 O O . GLU A 1 199 ? -12.723 10.982 5.375 1.00 95.38 199 GLU A O 1
ATOM 1651 N N . ALA A 1 200 ? -14.741 10.218 4.794 1.00 94.81 200 ALA A N 1
ATOM 1652 C CA . ALA A 1 200 ? -15.440 11.451 5.164 1.00 94.81 200 ALA A CA 1
ATOM 1653 C C . ALA A 1 200 ? -15.281 11.811 6.654 1.00 94.81 200 ALA A C 1
ATOM 1655 O O . ALA A 1 200 ? -15.257 12.989 7.019 1.00 94.81 200 ALA A O 1
ATOM 1656 N N . HIS A 1 201 ? -15.184 10.808 7.530 1.00 94.94 201 HIS A N 1
ATOM 1657 C CA . HIS A 1 201 ? -14.888 11.006 8.948 1.00 94.94 201 HIS A CA 1
ATOM 1658 C C . HIS A 1 201 ? -13.430 11.420 9.172 1.00 94.94 201 HIS A C 1
ATOM 1660 O O . HIS A 1 201 ? -13.176 12.411 9.852 1.00 94.94 201 HIS A O 1
ATOM 1666 N N . LEU A 1 202 ? -12.493 10.705 8.554 1.00 96.75 202 LEU A N 1
ATOM 1667 C CA . LEU A 1 202 ? -11.053 10.900 8.681 1.00 96.75 202 LEU A CA 1
ATOM 1668 C C . LEU A 1 202 ? -10.610 12.277 8.167 1.00 96.75 202 LEU A C 1
ATOM 1670 O O . LEU A 1 202 ? -9.771 12.925 8.783 1.00 96.75 202 LEU A O 1
ATOM 1674 N N . LEU A 1 203 ? -11.214 12.769 7.082 1.00 97.12 203 LEU A N 1
ATOM 1675 C CA . LEU A 1 203 ? -10.912 14.076 6.484 1.00 97.12 203 LEU A CA 1
ATOM 1676 C C . LEU A 1 203 ? -11.329 15.279 7.350 1.00 97.12 203 LEU A C 1
ATOM 1678 O O . LEU A 1 203 ? -11.005 16.414 7.006 1.00 97.12 203 LEU A O 1
ATOM 1682 N N . LYS A 1 204 ? -12.016 15.067 8.480 1.00 96.81 204 LYS A N 1
ATOM 1683 C CA . LYS A 1 204 ? -12.229 16.127 9.483 1.00 96.81 204 LYS A CA 1
ATOM 1684 C C . LYS A 1 204 ? -10.939 16.478 10.222 1.00 96.81 204 LYS A C 1
ATOM 1686 O O . LYS A 1 204 ? -10.794 17.603 10.694 1.00 96.81 204 LYS A O 1
ATOM 1691 N N . GLU A 1 205 ? -10.000 15.541 10.300 1.00 97.81 205 GLU A N 1
ATOM 1692 C CA . GLU A 1 205 ? -8.686 15.779 10.880 1.00 97.81 205 GLU A CA 1
ATOM 1693 C C . GLU A 1 205 ? -7.787 16.522 9.893 1.00 97.81 205 GLU A C 1
ATOM 1695 O O . GLU A 1 205 ? -7.592 16.110 8.745 1.00 97.81 205 GLU A O 1
ATOM 1700 N N . LYS A 1 206 ? -7.167 17.603 10.375 1.00 97.81 206 LYS A N 1
ATOM 1701 C CA . LYS A 1 206 ? -6.365 18.521 9.552 1.00 97.81 206 LYS A CA 1
ATOM 1702 C C . LYS A 1 206 ? -5.244 17.825 8.773 1.00 97.81 206 LYS A C 1
ATOM 1704 O O . LYS A 1 206 ? -4.910 18.235 7.667 1.00 97.81 206 LYS A O 1
ATOM 1709 N N . ILE A 1 207 ? -4.629 16.797 9.354 1.00 97.50 207 ILE A N 1
ATOM 1710 C CA . ILE A 1 207 ? -3.517 16.090 8.714 1.00 97.50 207 ILE A CA 1
ATOM 1711 C C . ILE A 1 207 ? -3.964 15.305 7.475 1.00 97.50 207 ILE A C 1
ATOM 1713 O O . ILE A 1 207 ? -3.261 15.308 6.466 1.00 97.50 207 ILE A O 1
ATOM 1717 N N . PHE A 1 208 ? -5.145 14.685 7.518 1.00 98.19 208 PHE A N 1
ATOM 1718 C CA . PHE A 1 208 ? -5.660 13.886 6.407 1.00 98.19 208 PHE A CA 1
ATOM 1719 C C . PHE A 1 208 ? -6.353 14.756 5.354 1.00 98.19 208 PHE A C 1
ATOM 1721 O O . PHE A 1 208 ? -6.247 14.459 4.166 1.00 98.19 208 PHE A O 1
ATOM 1728 N N . SER A 1 209 ? -6.984 15.871 5.741 1.00 98.00 209 SER A N 1
ATOM 1729 C CA . SER A 1 209 ? -7.445 16.860 4.756 1.00 98.00 209 SER A CA 1
ATOM 1730 C C . SER A 1 209 ? -6.279 17.507 4.011 1.00 98.00 209 SER A C 1
ATOM 1732 O O . SER A 1 209 ? -6.328 17.610 2.787 1.00 98.00 209 SER A O 1
ATOM 1734 N N . HIS A 1 210 ? -5.185 17.835 4.705 1.00 98.12 210 HIS A N 1
ATOM 1735 C CA . HIS A 1 210 ? -3.975 18.332 4.051 1.00 98.12 210 HIS A CA 1
ATOM 1736 C C . HIS A 1 210 ? -3.362 17.304 3.086 1.00 98.12 210 HIS A C 1
ATOM 1738 O O . HIS A 1 210 ? -2.930 17.663 1.992 1.00 98.12 210 HIS A O 1
ATOM 1744 N N . TRP A 1 211 ? -3.362 16.017 3.447 1.00 98.00 211 TRP A N 1
ATOM 1745 C CA . TRP A 1 211 ? -2.946 14.940 2.541 1.00 98.00 211 TRP A CA 1
ATOM 1746 C C . TRP A 1 211 ? -3.766 14.934 1.244 1.00 98.00 211 TRP A C 1
ATOM 1748 O O . TRP A 1 211 ? -3.209 14.907 0.145 1.00 98.00 211 TRP A O 1
ATOM 1758 N N . LEU A 1 212 ? -5.092 15.039 1.353 1.00 98.12 212 LEU A N 1
ATOM 1759 C CA . LEU A 1 212 ? -5.976 15.125 0.193 1.00 98.12 212 LEU A CA 1
ATOM 1760 C C . LEU A 1 212 ? -5.695 16.377 -0.661 1.00 98.12 212 LEU A C 1
ATOM 1762 O O . LEU A 1 212 ? -5.676 16.297 -1.889 1.00 98.12 212 LEU A O 1
ATOM 1766 N N . GLU A 1 213 ? -5.433 17.529 -0.043 1.00 98.19 213 GLU A N 1
ATOM 1767 C CA . GLU A 1 213 ? -5.039 18.756 -0.753 1.00 98.19 213 GLU A CA 1
ATOM 1768 C C . GLU A 1 213 ? -3.728 18.583 -1.535 1.00 98.19 213 GLU A C 1
ATOM 1770 O O . GLU A 1 213 ? -3.620 19.031 -2.682 1.00 98.19 213 GLU A O 1
ATOM 1775 N N . GLN A 1 214 ? -2.738 17.902 -0.953 1.00 97.88 214 GLN A N 1
ATOM 1776 C CA . GLN A 1 214 ? -1.486 17.565 -1.634 1.00 97.88 214 GLN A CA 1
ATOM 1777 C C . GLN A 1 214 ? -1.731 16.678 -2.860 1.00 97.88 214 GLN A C 1
ATOM 1779 O O . GLN A 1 214 ? -1.185 16.953 -3.927 1.00 97.88 214 GLN A O 1
ATOM 1784 N N . LEU A 1 215 ? -2.595 15.663 -2.755 1.00 97.88 215 LEU A N 1
ATOM 1785 C CA . LEU A 1 215 ? -2.964 14.827 -3.903 1.00 97.88 215 LEU A CA 1
ATOM 1786 C C . LEU A 1 215 ? -3.731 15.622 -4.969 1.00 97.88 215 LEU A C 1
ATOM 1788 O O . LEU A 1 215 ? -3.480 15.474 -6.162 1.00 97.88 215 LEU A O 1
ATOM 1792 N N . ASN A 1 216 ? -4.653 16.495 -4.573 1.00 97.81 216 ASN A N 1
ATOM 1793 C CA . ASN A 1 216 ? -5.418 17.306 -5.523 1.00 97.81 216 ASN A CA 1
ATOM 1794 C C . ASN A 1 216 ? -4.541 18.324 -6.266 1.00 97.81 216 ASN A C 1
ATOM 1796 O O . ASN A 1 216 ? -4.774 18.584 -7.445 1.00 97.81 216 ASN A O 1
ATOM 1800 N N . SER A 1 217 ? -3.530 18.881 -5.598 1.00 97.44 217 SER A N 1
ATOM 1801 C CA . SER A 1 217 ? -2.611 19.862 -6.188 1.00 97.44 217 SER A CA 1
ATOM 1802 C C . SER A 1 217 ? -1.471 19.232 -6.993 1.00 97.44 217 SER A C 1
ATOM 1804 O O . SER A 1 217 ? -0.937 19.870 -7.906 1.00 97.44 217 SER A O 1
ATOM 1806 N N . PHE A 1 218 ? -1.098 17.987 -6.693 1.00 97.50 218 PHE A N 1
ATOM 1807 C CA . PHE A 1 218 ? -0.039 17.281 -7.402 1.00 97.50 218 PHE A CA 1
ATOM 1808 C C . PHE A 1 218 ? -0.478 16.884 -8.817 1.00 97.50 218 PHE A C 1
ATOM 1810 O O . PHE A 1 218 ? -1.554 16.329 -9.022 1.00 97.50 218 PHE A O 1
ATOM 1817 N N . LYS A 1 219 ? 0.377 17.140 -9.811 1.00 95.31 219 LYS A N 1
ATOM 1818 C CA . LYS A 1 219 ? 0.152 16.721 -11.200 1.00 95.31 219 LYS A CA 1
ATOM 1819 C C . LYS A 1 219 ? 1.023 15.518 -11.510 1.00 95.31 219 LYS A C 1
ATOM 1821 O O . LYS A 1 219 ? 2.237 15.575 -11.310 1.00 95.31 219 LYS A O 1
ATOM 1826 N N . LEU A 1 220 ? 0.404 14.459 -12.026 1.00 93.50 220 LEU A N 1
ATOM 1827 C CA . LEU A 1 220 ? 1.140 13.285 -12.475 1.00 93.50 220 LEU A CA 1
ATOM 1828 C C . LEU A 1 220 ? 2.124 13.652 -13.600 1.00 93.50 220 LEU A C 1
ATOM 1830 O O . LEU A 1 220 ? 1.820 14.523 -14.425 1.00 93.50 220 LEU A O 1
ATOM 1834 N N . PRO A 1 221 ? 3.297 12.996 -13.654 1.00 89.94 221 PRO A N 1
ATOM 1835 C CA . PRO A 1 221 ? 4.220 13.143 -14.770 1.00 89.94 221 PRO A CA 1
ATOM 1836 C C . PRO A 1 221 ? 3.565 12.774 -16.105 1.00 89.94 221 PRO A C 1
ATOM 1838 O O . PRO A 1 221 ? 2.785 11.827 -16.193 1.00 89.94 221 PRO A O 1
ATOM 1841 N N . ASP A 1 222 ? 3.929 13.497 -17.163 1.00 90.38 222 ASP A N 1
ATOM 1842 C CA . ASP A 1 222 ? 3.454 13.210 -18.515 1.00 90.38 222 ASP A CA 1
ATOM 1843 C C . ASP A 1 222 ? 4.104 11.931 -19.060 1.00 90.38 222 ASP A C 1
ATOM 1845 O O . ASP A 1 222 ? 5.275 11.925 -19.455 1.00 90.38 222 ASP A O 1
ATOM 1849 N N . LEU A 1 223 ? 3.326 10.846 -19.092 1.00 89.56 223 LEU A N 1
ATOM 1850 C CA . LEU A 1 223 ? 3.786 9.541 -19.561 1.00 89.56 223 LEU A CA 1
ATOM 1851 C C . LEU A 1 223 ? 4.165 9.533 -21.046 1.00 89.56 223 LEU A C 1
ATOM 1853 O O . LEU A 1 223 ? 4.974 8.698 -21.449 1.00 89.56 223 LEU A O 1
ATOM 1857 N N . LYS A 1 224 ? 3.662 10.480 -21.852 1.00 89.44 224 LYS A N 1
ATOM 1858 C CA . LYS A 1 224 ? 3.987 10.566 -23.285 1.00 89.44 224 LYS A CA 1
ATOM 1859 C C . LYS A 1 224 ? 5.455 10.897 -23.544 1.00 89.44 224 LYS A C 1
ATOM 1861 O O . LYS A 1 224 ? 5.956 10.691 -24.643 1.00 89.44 224 LYS A O 1
ATOM 1866 N N . LYS A 1 225 ? 6.157 11.391 -22.520 1.00 89.75 225 LYS A N 1
ATOM 1867 C CA . LYS A 1 225 ? 7.588 11.716 -22.567 1.00 89.75 225 LYS A CA 1
ATOM 1868 C C . LYS A 1 225 ? 8.487 10.541 -22.184 1.00 89.75 225 LYS A C 1
ATOM 1870 O O . LYS A 1 225 ? 9.708 10.688 -22.199 1.00 89.75 225 LYS A O 1
ATOM 1875 N N . LEU A 1 226 ? 7.919 9.394 -21.806 1.00 89.69 226 LEU A N 1
ATOM 1876 C CA . LEU A 1 226 ? 8.707 8.240 -21.391 1.00 89.69 226 LEU A CA 1
ATOM 1877 C C . LEU A 1 226 ? 9.411 7.605 -22.589 1.00 89.69 226 LEU A C 1
ATOM 1879 O O . LEU A 1 226 ? 8.784 7.015 -23.464 1.00 89.69 226 LEU A O 1
ATOM 1883 N N . ASN A 1 227 ? 10.738 7.684 -22.582 1.00 88.75 227 ASN A N 1
ATOM 1884 C CA . ASN A 1 227 ? 11.611 6.936 -23.476 1.00 88.75 227 ASN A CA 1
ATOM 1885 C C . ASN A 1 227 ? 12.902 6.583 -22.729 1.00 88.75 227 ASN A C 1
ATOM 1887 O O . ASN A 1 227 ? 13.880 7.328 -22.733 1.00 88.75 227 ASN A O 1
ATOM 1891 N N . THR A 1 228 ? 12.867 5.466 -22.013 1.00 86.50 228 THR A N 1
ATOM 1892 C CA . THR A 1 228 ? 13.944 4.982 -21.149 1.00 86.50 228 THR A CA 1
ATOM 1893 C C . THR A 1 228 ? 14.351 3.554 -21.529 1.00 86.50 228 THR A C 1
ATOM 1895 O O . THR A 1 228 ? 13.768 2.907 -22.408 1.00 86.50 228 THR A O 1
ATOM 1898 N N . SER A 1 229 ? 15.355 3.021 -20.829 1.00 80.75 229 SER A N 1
ATOM 1899 C CA . SER A 1 229 ? 15.744 1.609 -20.933 1.00 80.75 229 SER A CA 1
ATOM 1900 C C . SER A 1 229 ? 14.656 0.640 -20.447 1.00 80.75 229 SER A C 1
ATOM 1902 O O . SER A 1 229 ? 14.700 -0.538 -20.803 1.00 80.75 229 SER A O 1
ATOM 1904 N N . ARG A 1 230 ? 13.678 1.121 -19.663 1.00 83.56 230 ARG A N 1
ATOM 1905 C CA . ARG A 1 230 ? 12.580 0.320 -19.100 1.00 83.56 230 ARG A CA 1
ATOM 1906 C C . ARG A 1 230 ? 11.205 0.663 -19.663 1.00 83.56 230 ARG A C 1
ATOM 1908 O O . ARG A 1 230 ? 10.308 -0.160 -19.579 1.00 83.56 230 ARG A O 1
ATOM 1915 N N . THR A 1 231 ? 11.012 1.840 -20.239 1.00 90.19 231 THR A N 1
ATOM 1916 C CA . THR A 1 231 ? 9.695 2.308 -20.691 1.00 90.19 231 THR A CA 1
ATOM 1917 C C . THR A 1 231 ? 9.785 3.040 -22.013 1.00 90.19 231 THR A C 1
ATOM 1919 O O . THR A 1 231 ? 10.790 3.675 -22.312 1.00 90.19 231 THR A O 1
ATOM 1922 N N . GLU A 1 232 ? 8.744 2.955 -22.827 1.00 93.75 232 GLU A N 1
ATOM 1923 C CA . GLU A 1 232 ? 8.651 3.708 -24.073 1.00 93.75 232 GLU A CA 1
ATOM 1924 C C . GLU A 1 232 ? 7.195 3.971 -24.419 1.00 93.75 232 GLU A C 1
ATOM 1926 O O . GLU A 1 232 ? 6.404 3.039 -24.524 1.00 93.75 232 GLU A O 1
ATOM 1931 N N . TRP A 1 233 ? 6.841 5.236 -24.604 1.00 94.69 233 TRP A N 1
ATOM 1932 C CA . TRP A 1 233 ? 5.533 5.614 -25.111 1.00 94.69 233 TRP A CA 1
ATOM 1933 C C . TRP A 1 233 ? 5.494 5.505 -26.637 1.00 94.69 233 TRP A C 1
ATOM 1935 O O . TRP A 1 233 ? 6.373 6.026 -27.326 1.00 94.69 233 TRP A O 1
ATOM 1945 N N . LYS A 1 234 ? 4.462 4.854 -27.176 1.00 94.19 234 LYS A N 1
ATOM 1946 C CA . LYS A 1 234 ? 4.189 4.813 -28.614 1.00 94.19 234 LYS A CA 1
ATOM 1947 C C . LYS A 1 234 ? 3.007 5.709 -28.938 1.00 94.19 234 LYS A C 1
ATOM 1949 O O . LYS A 1 234 ? 1.866 5.384 -28.624 1.00 94.19 234 LYS A O 1
ATOM 1954 N N . GLU A 1 235 ? 3.289 6.836 -29.583 1.00 91.25 235 GLU A N 1
ATOM 1955 C CA . GLU A 1 235 ? 2.270 7.828 -29.933 1.00 91.25 235 GLU A CA 1
ATOM 1956 C C . GLU A 1 235 ? 1.266 7.295 -30.963 1.00 91.25 235 GLU A C 1
ATOM 1958 O O . GLU A 1 235 ? 0.066 7.469 -30.779 1.00 91.25 235 GLU A O 1
ATOM 1963 N N . GLU A 1 236 ? 1.744 6.573 -31.980 1.00 92.62 236 GLU A N 1
ATOM 1964 C CA . GLU A 1 236 ? 0.918 6.014 -33.063 1.00 92.62 236 GLU A CA 1
ATOM 1965 C C . GLU A 1 236 ? -0.173 5.058 -32.557 1.00 92.62 236 GLU A C 1
ATOM 1967 O O . GLU A 1 236 ? -1.285 5.046 -33.080 1.00 92.62 236 GLU A O 1
ATOM 1972 N N . THR A 1 237 ? 0.142 4.265 -31.531 1.00 90.56 237 THR A N 1
ATOM 1973 C CA . THR A 1 237 ? -0.752 3.249 -30.954 1.00 90.56 237 THR A CA 1
ATOM 1974 C C . THR A 1 237 ? -1.321 3.647 -29.592 1.00 90.56 237 THR A C 1
ATOM 1976 O O . THR A 1 237 ? -2.138 2.916 -29.036 1.00 90.56 237 THR A O 1
ATOM 1979 N N . ASN A 1 238 ? -0.942 4.820 -29.068 1.00 91.19 238 ASN A N 1
ATOM 1980 C CA . ASN A 1 238 ? -1.363 5.348 -27.768 1.00 91.19 238 ASN A CA 1
ATOM 1981 C C . ASN A 1 238 ? -1.188 4.330 -26.620 1.00 91.19 238 ASN A C 1
ATOM 1983 O O . ASN A 1 238 ? -2.087 4.122 -25.801 1.00 91.19 238 ASN A O 1
ATOM 1987 N N . GLU A 1 239 ? -0.028 3.676 -26.575 1.00 94.19 239 GLU A N 1
ATOM 1988 C CA . GLU A 1 239 ? 0.284 2.621 -25.607 1.00 94.19 239 GLU A CA 1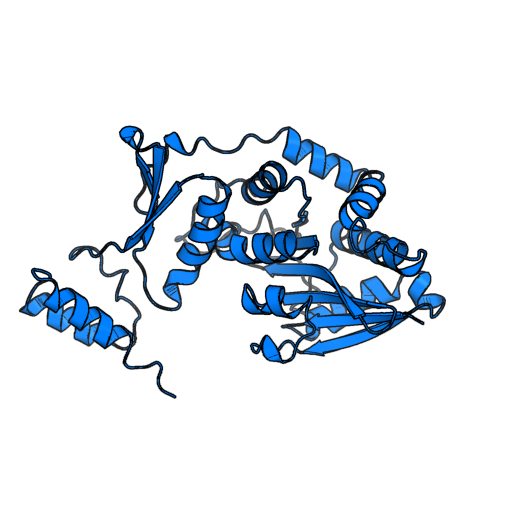
ATOM 1989 C C . GLU A 1 239 ? 1.658 2.828 -24.961 1.00 94.19 239 GLU A C 1
ATOM 1991 O O . GLU A 1 239 ? 2.579 3.398 -25.556 1.00 94.19 239 GLU A O 1
ATOM 1996 N N . ILE A 1 240 ? 1.810 2.318 -23.738 1.00 94.31 240 ILE A N 1
ATOM 1997 C CA . ILE A 1 240 ? 3.104 2.259 -23.056 1.00 94.31 240 ILE A CA 1
ATOM 1998 C C . ILE A 1 240 ? 3.719 0.872 -23.245 1.00 94.31 240 ILE A C 1
ATOM 2000 O O . ILE A 1 240 ? 3.083 -0.157 -23.014 1.00 94.31 240 ILE A O 1
ATOM 2004 N N . HIS A 1 241 ? 4.978 0.827 -23.664 1.00 93.81 241 HIS A N 1
ATOM 2005 C CA . HIS A 1 241 ? 5.778 -0.390 -23.721 1.00 93.81 241 HIS A CA 1
ATOM 2006 C C . HIS A 1 241 ? 6.637 -0.471 -22.465 1.00 93.81 241 HIS A C 1
ATOM 2008 O O . HIS A 1 241 ? 7.531 0.354 -22.274 1.00 93.81 241 HIS A O 1
ATOM 2014 N N . LEU A 1 242 ? 6.390 -1.472 -21.623 1.00 91.19 242 LEU A N 1
ATOM 2015 C CA . LEU A 1 242 ? 7.229 -1.781 -20.468 1.00 91.19 242 LEU A CA 1
ATOM 2016 C C . LEU A 1 242 ? 8.244 -2.860 -20.854 1.00 91.19 242 LEU A C 1
ATOM 2018 O O . LEU A 1 242 ? 7.877 -3.980 -21.203 1.00 91.19 242 LEU A O 1
ATOM 2022 N N . LYS A 1 243 ? 9.524 -2.513 -20.788 1.00 88.38 243 LYS A N 1
ATOM 2023 C CA . LYS A 1 243 ? 10.670 -3.333 -21.179 1.00 88.38 243 LYS A CA 1
ATOM 2024 C C . LYS A 1 243 ? 11.180 -4.110 -19.960 1.00 88.38 243 LYS A C 1
ATOM 2026 O O . LYS A 1 243 ? 11.777 -3.527 -19.055 1.00 88.38 243 LYS A O 1
ATOM 2031 N N . ILE A 1 244 ? 10.926 -5.416 -19.931 1.00 83.31 244 ILE A N 1
ATOM 2032 C CA . ILE A 1 244 ? 11.362 -6.338 -18.879 1.00 83.31 244 ILE A CA 1
ATOM 2033 C C . ILE A 1 244 ? 12.725 -6.904 -19.261 1.00 83.31 244 ILE A C 1
ATOM 2035 O O . ILE A 1 244 ? 12.846 -7.647 -20.235 1.00 83.31 244 ILE A O 1
ATOM 2039 N N . ASN A 1 245 ? 13.739 -6.561 -18.467 1.00 77.19 245 ASN A N 1
ATOM 2040 C CA . ASN A 1 245 ? 15.142 -6.862 -18.766 1.00 77.19 245 ASN A CA 1
ATOM 2041 C C . ASN A 1 245 ? 15.787 -7.788 -17.717 1.00 77.19 245 ASN A C 1
ATOM 2043 O O . ASN A 1 245 ? 17.004 -7.955 -17.722 1.00 77.19 245 ASN A O 1
ATOM 2047 N N . ARG A 1 246 ? 14.997 -8.329 -16.783 1.00 74.69 246 ARG A N 1
ATOM 2048 C CA . ARG A 1 246 ? 15.426 -9.159 -15.644 1.00 74.69 246 ARG A CA 1
ATOM 2049 C C . ARG A 1 246 ? 14.517 -10.380 -15.518 1.00 74.69 246 ARG A C 1
ATOM 2051 O O . ARG A 1 246 ? 13.384 -10.338 -15.987 1.00 74.69 246 ARG A O 1
ATOM 2058 N N . PHE A 1 247 ? 15.015 -11.447 -14.890 1.00 70.62 247 PHE A N 1
ATOM 2059 C CA . PHE A 1 247 ? 14.286 -12.704 -14.676 1.00 70.62 247 PHE A CA 1
ATOM 2060 C C . PHE A 1 247 ? 14.371 -13.159 -13.210 1.00 70.62 247 PHE A C 1
ATOM 2062 O O . PHE A 1 247 ? 15.285 -12.780 -12.477 1.00 70.62 247 PHE A O 1
ATOM 2069 N N . GLY A 1 248 ? 13.412 -13.977 -12.769 1.00 65.44 248 GLY A N 1
ATOM 2070 C CA . GLY A 1 248 ? 13.380 -14.519 -11.406 1.00 65.44 248 GLY A CA 1
ATOM 2071 C C . GLY A 1 248 ? 13.051 -13.462 -10.344 1.00 65.44 248 GLY A C 1
ATOM 2072 O O . GLY A 1 248 ? 12.261 -12.559 -10.595 1.00 65.44 248 GLY A O 1
ATOM 2073 N N . HIS A 1 249 ? 13.656 -13.559 -9.154 1.00 60.31 249 HIS A N 1
ATOM 2074 C CA . HIS A 1 249 ? 13.460 -12.584 -8.060 1.00 60.31 249 HIS A CA 1
ATOM 2075 C C . HIS A 1 249 ? 13.948 -11.167 -8.408 1.00 60.31 249 HIS A C 1
ATOM 2077 O O . HIS A 1 249 ? 13.568 -10.194 -7.770 1.00 60.31 249 HIS A O 1
ATOM 2083 N N . ALA A 1 250 ? 14.768 -11.026 -9.451 1.00 59.59 250 ALA A N 1
ATOM 2084 C CA . ALA A 1 250 ? 15.203 -9.723 -9.933 1.00 59.59 250 ALA A CA 1
ATOM 2085 C C . ALA A 1 250 ? 14.114 -8.974 -10.731 1.00 59.59 250 ALA A C 1
ATOM 2087 O O . ALA A 1 250 ? 14.334 -7.809 -11.055 1.00 59.59 250 ALA A O 1
ATOM 2088 N N . MET A 1 251 ? 12.974 -9.621 -11.039 1.00 68.31 251 MET A N 1
ATOM 2089 C CA . MET A 1 251 ? 11.804 -9.019 -11.703 1.00 68.31 251 MET A CA 1
ATOM 2090 C C . MET A 1 251 ? 10.888 -8.228 -10.768 1.00 68.31 251 MET A C 1
ATOM 2092 O O . MET A 1 251 ? 9.889 -7.676 -11.222 1.00 68.31 251 MET A O 1
ATOM 2096 N N . ASP A 1 252 ? 11.130 -8.240 -9.459 1.00 64.38 252 ASP A N 1
ATOM 2097 C CA . ASP A 1 252 ? 10.210 -7.633 -8.496 1.00 64.38 252 ASP A CA 1
ATOM 2098 C C . ASP A 1 252 ? 9.902 -6.158 -8.809 1.00 64.38 252 ASP A C 1
ATOM 2100 O O . ASP A 1 252 ? 8.720 -5.804 -8.786 1.00 64.38 252 ASP A O 1
ATOM 2104 N N . PRO A 1 253 ? 10.882 -5.314 -9.201 1.00 67.38 253 PRO A N 1
ATOM 2105 C CA . PRO A 1 253 ? 10.595 -3.959 -9.667 1.00 67.38 253 PRO A CA 1
ATOM 2106 C C . PRO A 1 253 ? 9.673 -3.939 -10.888 1.00 67.38 253 PRO A C 1
ATOM 2108 O O . PRO A 1 253 ? 8.683 -3.212 -10.904 1.00 67.38 253 PRO A O 1
ATOM 2111 N N . GLU A 1 254 ? 9.943 -4.773 -11.894 1.00 76.69 254 GLU A N 1
ATOM 2112 C CA . GLU A 1 254 ? 9.142 -4.857 -13.112 1.00 76.69 254 GLU A CA 1
ATOM 2113 C C . GLU A 1 254 ? 7.710 -5.359 -12.848 1.00 76.69 254 GLU A C 1
ATOM 2115 O O . GLU A 1 254 ? 6.785 -4.918 -13.530 1.00 76.69 254 GLU A O 1
ATOM 2120 N N . ARG A 1 255 ? 7.493 -6.221 -11.842 1.00 76.25 255 ARG A N 1
ATOM 2121 C CA . ARG A 1 255 ? 6.152 -6.671 -11.416 1.00 76.25 255 ARG A CA 1
ATOM 2122 C C . ARG A 1 255 ? 5.316 -5.520 -10.857 1.00 76.25 255 ARG A C 1
ATOM 2124 O O . ARG A 1 255 ? 4.187 -5.318 -11.299 1.00 76.25 255 ARG A O 1
ATOM 2131 N N . GLY A 1 256 ? 5.882 -4.727 -9.951 1.00 83.12 256 GLY A N 1
ATOM 2132 C CA . GLY A 1 256 ? 5.199 -3.542 -9.432 1.00 83.12 256 GLY A CA 1
ATOM 2133 C C . GLY A 1 256 ? 4.994 -2.461 -10.507 1.00 83.12 256 GLY A C 1
ATOM 2134 O O . GLY A 1 256 ? 3.920 -1.868 -10.603 1.00 83.12 256 GLY A O 1
ATOM 2135 N N . MET A 1 257 ? 5.965 -2.281 -11.413 1.00 88.56 257 MET A N 1
ATOM 2136 C CA . MET A 1 257 ? 5.821 -1.389 -12.572 1.00 88.56 257 MET A CA 1
ATOM 2137 C C . MET A 1 257 ? 4.693 -1.830 -13.516 1.00 88.56 257 MET A C 1
ATOM 2139 O O . MET A 1 257 ? 3.984 -0.971 -14.037 1.00 88.56 257 MET A O 1
ATOM 2143 N N . LEU A 1 258 ? 4.490 -3.136 -13.737 1.00 88.69 258 LEU A N 1
ATOM 2144 C CA . LEU A 1 258 ? 3.351 -3.641 -14.517 1.00 88.69 258 LEU A CA 1
ATOM 2145 C C . LEU A 1 258 ? 2.019 -3.217 -13.894 1.00 88.69 258 LEU A C 1
ATOM 2147 O O . LEU A 1 258 ? 1.150 -2.733 -14.617 1.00 88.69 258 LEU A O 1
ATOM 2151 N N . ALA A 1 259 ? 1.876 -3.352 -12.572 1.00 90.31 259 ALA A N 1
ATOM 2152 C CA . ALA A 1 259 ? 0.682 -2.900 -11.861 1.00 90.31 259 ALA A CA 1
ATOM 2153 C C . ALA A 1 259 ? 0.494 -1.379 -11.990 1.00 90.31 259 ALA A C 1
ATOM 2155 O O . ALA A 1 259 ? -0.601 -0.914 -12.307 1.00 90.31 259 ALA A O 1
ATOM 2156 N N . TYR A 1 260 ? 1.570 -0.603 -11.828 1.00 93.19 260 TYR A N 1
ATOM 2157 C CA . TYR A 1 260 ? 1.542 0.853 -11.974 1.00 93.19 260 TYR A CA 1
ATOM 2158 C C . TYR A 1 260 ? 1.104 1.286 -13.377 1.00 93.19 260 TYR A C 1
ATOM 2160 O O . TYR A 1 260 ? 0.092 1.968 -13.533 1.00 93.19 260 TYR A O 1
ATOM 2168 N N . TYR A 1 261 ? 1.822 0.867 -14.420 1.00 92.81 261 TYR A N 1
ATOM 2169 C CA . TYR A 1 261 ? 1.512 1.289 -15.787 1.00 92.81 261 TYR A CA 1
ATOM 2170 C C . TYR A 1 261 ? 0.191 0.705 -16.287 1.00 92.81 261 TYR A C 1
ATOM 2172 O O . TYR A 1 261 ? -0.536 1.402 -16.987 1.00 92.81 261 TYR A O 1
ATOM 2180 N N . GLY A 1 262 ? -0.180 -0.508 -15.866 1.00 91.12 262 GLY A N 1
ATOM 2181 C CA . GLY A 1 262 ? -1.510 -1.070 -16.119 1.00 91.12 262 GLY A CA 1
ATOM 2182 C C . GLY A 1 262 ? -2.646 -0.273 -15.467 1.00 91.12 262 GLY A C 1
ATOM 2183 O O . GLY A 1 262 ? -3.766 -0.282 -15.968 1.00 91.12 262 GLY A O 1
ATOM 2184 N N . THR A 1 263 ? -2.359 0.455 -14.385 1.00 91.38 263 THR A N 1
ATOM 2185 C CA . THR A 1 263 ? -3.333 1.323 -13.709 1.00 91.38 263 THR A CA 1
ATOM 2186 C C . THR A 1 263 ? -3.458 2.681 -14.401 1.00 91.38 263 THR A C 1
ATOM 2188 O O . THR A 1 263 ? -4.578 3.153 -14.624 1.00 91.38 263 THR A O 1
ATOM 2191 N N . VAL A 1 264 ? -2.327 3.312 -14.750 1.00 90.31 264 VAL A N 1
ATOM 2192 C CA . VAL A 1 264 ? -2.312 4.665 -15.343 1.00 90.31 264 VAL A CA 1
ATOM 2193 C C . VAL A 1 264 ? -2.668 4.657 -16.830 1.00 90.31 264 VAL A C 1
ATOM 2195 O O . VAL A 1 264 ? -3.327 5.578 -17.309 1.00 90.31 264 VAL A O 1
ATOM 2198 N N . CYS A 1 265 ? -2.238 3.640 -17.575 1.00 89.38 265 CYS A N 1
ATOM 2199 C CA . CYS A 1 265 ? -2.433 3.565 -19.018 1.00 89.38 265 CYS A CA 1
ATOM 2200 C C . CYS A 1 265 ? -3.593 2.637 -19.376 1.00 89.38 265 CYS A C 1
ATOM 2202 O O . CYS A 1 265 ? -3.752 1.568 -18.796 1.00 89.38 265 CYS A O 1
ATOM 2204 N N . THR A 1 266 ? -4.354 3.001 -20.409 1.00 86.19 266 THR A N 1
ATOM 2205 C CA . THR A 1 266 ? -5.393 2.127 -20.977 1.00 86.19 266 THR A CA 1
ATOM 2206 C C . THR A 1 266 ? -4.796 0.851 -21.569 1.00 86.19 266 THR A C 1
ATOM 2208 O O . THR A 1 266 ? -5.351 -0.230 -21.395 1.00 86.19 266 THR A O 1
ATOM 2211 N N . THR A 1 267 ? -3.651 0.985 -22.244 1.00 91.12 267 THR A N 1
ATOM 2212 C CA . THR A 1 267 ? -2.957 -0.121 -22.907 1.00 91.12 267 THR A CA 1
ATOM 2213 C C . THR A 1 267 ? -1.499 -0.134 -22.475 1.00 91.12 267 THR A C 1
ATOM 2215 O O . THR A 1 267 ? -0.751 0.812 -22.735 1.00 91.12 267 THR A O 1
ATOM 2218 N N . THR A 1 268 ? -1.099 -1.228 -21.827 1.00 92.62 268 THR A N 1
ATOM 2219 C CA . THR A 1 268 ? 0.287 -1.504 -21.442 1.00 92.62 268 THR A CA 1
ATOM 2220 C C . THR A 1 268 ? 0.745 -2.779 -22.131 1.00 92.62 268 THR A C 1
ATOM 2222 O O . THR A 1 268 ? 0.183 -3.849 -21.904 1.00 92.62 268 THR A O 1
ATOM 2225 N N . ILE A 1 269 ? 1.784 -2.676 -22.956 1.00 92.38 269 ILE A N 1
ATOM 2226 C CA . ILE A 1 269 ? 2.419 -3.821 -23.607 1.00 92.38 269 ILE A CA 1
ATOM 2227 C C . ILE A 1 269 ? 3.680 -4.179 -22.833 1.00 92.38 269 ILE A C 1
ATOM 2229 O O . ILE A 1 269 ? 4.654 -3.425 -22.812 1.00 92.38 269 ILE A O 1
ATOM 2233 N N . SER A 1 270 ? 3.678 -5.356 -22.217 1.00 89.38 270 SER A N 1
ATOM 2234 C CA . SER A 1 270 ? 4.887 -5.929 -21.636 1.00 89.38 270 SER A CA 1
ATOM 2235 C C . SER A 1 270 ? 5.764 -6.526 -22.736 1.00 89.38 270 SER A C 1
ATOM 2237 O O . SER A 1 270 ? 5.308 -7.347 -23.532 1.00 89.38 270 SER A O 1
ATOM 2239 N N . LYS A 1 271 ? 7.029 -6.113 -22.787 1.00 87.88 271 LYS A N 1
ATOM 2240 C CA . LYS A 1 271 ? 8.031 -6.607 -23.732 1.00 87.88 271 LYS A CA 1
ATOM 2241 C C . LYS A 1 271 ? 9.211 -7.167 -22.967 1.00 87.88 271 LYS A C 1
ATOM 2243 O O . LYS A 1 271 ? 9.938 -6.417 -22.326 1.00 87.88 271 LYS A O 1
ATOM 2248 N N . MET A 1 272 ? 9.448 -8.467 -23.078 1.00 81.00 272 MET A N 1
ATOM 2249 C CA . MET A 1 272 ? 10.718 -9.034 -22.634 1.00 81.00 272 MET A CA 1
ATOM 2250 C C . MET A 1 272 ? 11.812 -8.623 -23.619 1.00 81.00 272 MET A C 1
ATOM 2252 O O . MET A 1 272 ? 11.681 -8.884 -24.817 1.00 81.00 272 MET A O 1
ATOM 2256 N N . LEU A 1 273 ? 12.869 -7.971 -23.133 1.00 79.06 273 LEU A N 1
ATOM 2257 C CA . LEU A 1 273 ? 14.021 -7.633 -23.963 1.00 79.06 273 LEU A CA 1
ATOM 2258 C C . LEU A 1 273 ? 15.185 -8.567 -23.668 1.00 79.06 273 LEU A C 1
ATOM 2260 O O . LEU A 1 273 ? 15.657 -8.684 -22.538 1.00 79.06 273 LEU A O 1
ATOM 2264 N N . PHE A 1 274 ? 15.693 -9.160 -24.739 1.00 76.44 274 PHE A N 1
ATOM 2265 C CA . PHE A 1 274 ? 16.913 -9.945 -24.730 1.00 76.44 274 PHE A CA 1
ATOM 2266 C C . PHE A 1 274 ? 17.938 -9.197 -25.552 1.00 76.44 274 PHE A C 1
ATOM 2268 O O . PHE A 1 274 ? 17.796 -9.054 -26.766 1.00 76.44 274 PHE A O 1
ATOM 2275 N N . ASP A 1 275 ? 18.962 -8.699 -24.878 1.00 74.00 275 ASP A N 1
ATOM 2276 C CA . ASP A 1 275 ? 20.063 -8.016 -25.530 1.00 74.00 275 ASP A CA 1
ATOM 2277 C C . ASP A 1 275 ? 21.354 -8.770 -25.220 1.00 74.00 275 ASP A C 1
ATOM 2279 O O . ASP A 1 275 ? 21.697 -9.025 -24.067 1.00 74.00 275 ASP A O 1
ATOM 2283 N N . LYS A 1 276 ? 22.075 -9.137 -26.280 1.00 70.94 276 LYS A N 1
ATOM 2284 C CA . LYS A 1 276 ? 23.390 -9.781 -26.198 1.00 70.94 276 LYS A CA 1
ATOM 2285 C C . LYS A 1 276 ? 24.431 -8.903 -25.493 1.00 70.94 276 LYS A C 1
ATOM 2287 O O . LYS A 1 276 ? 25.425 -9.423 -25.003 1.00 70.94 276 LYS A O 1
ATOM 2292 N N . ASN A 1 277 ? 24.213 -7.590 -25.462 1.00 76.06 277 ASN A N 1
ATOM 2293 C CA . ASN A 1 277 ? 25.085 -6.617 -24.813 1.00 76.06 277 ASN A CA 1
ATOM 2294 C C . ASN A 1 277 ? 24.653 -6.312 -23.371 1.00 76.06 277 ASN A C 1
ATOM 2296 O O . ASN A 1 277 ? 25.375 -5.624 -22.651 1.00 76.06 277 ASN A O 1
ATOM 2300 N N . ASN A 1 278 ? 23.492 -6.811 -22.937 1.00 77.44 278 ASN A N 1
ATOM 2301 C CA . ASN A 1 278 ? 22.970 -6.602 -21.595 1.00 77.44 278 ASN A CA 1
ATOM 2302 C C . ASN A 1 278 ? 22.737 -7.951 -20.914 1.00 77.44 278 ASN A C 1
ATOM 2304 O O . ASN A 1 278 ? 21.734 -8.611 -21.152 1.00 77.44 278 ASN A O 1
ATOM 2308 N N . ALA A 1 279 ? 23.635 -8.340 -20.014 1.00 79.75 279 ALA A N 1
ATOM 2309 C CA . ALA A 1 279 ? 23.519 -9.602 -19.288 1.00 79.75 279 ALA A CA 1
ATOM 2310 C C . ALA A 1 279 ? 22.437 -9.599 -18.188 1.00 79.75 279 ALA A C 1
ATOM 2312 O O . ALA A 1 279 ? 22.193 -10.641 -17.587 1.00 79.75 279 ALA A O 1
ATOM 2313 N N . ALA A 1 280 ? 21.780 -8.464 -17.899 1.00 77.19 280 ALA A N 1
ATOM 2314 C CA . ALA A 1 280 ? 20.862 -8.325 -16.759 1.00 77.19 280 ALA A CA 1
ATOM 2315 C C . ALA A 1 280 ? 19.706 -9.342 -16.741 1.00 77.19 280 ALA A C 1
ATOM 2317 O O . ALA A 1 280 ? 19.142 -9.600 -15.681 1.00 77.19 280 ALA A O 1
ATOM 2318 N N . TRP A 1 281 ? 19.376 -9.943 -17.886 1.00 74.81 281 TRP A N 1
ATOM 2319 C CA . TRP A 1 281 ? 18.306 -10.927 -17.991 1.00 74.81 281 TRP A CA 1
ATOM 2320 C C . TRP A 1 281 ? 18.703 -12.348 -17.550 1.00 74.81 281 TRP A C 1
ATOM 2322 O O . TRP A 1 281 ? 17.834 -13.175 -17.294 1.00 74.81 281 TRP A O 1
ATOM 2332 N N . TYR A 1 282 ? 19.992 -12.657 -17.413 1.00 79.31 282 TYR A N 1
ATOM 2333 C CA . TYR A 1 282 ? 20.449 -13.959 -16.895 1.00 79.31 282 TYR A CA 1
ATOM 2334 C C . TYR A 1 282 ? 21.516 -13.854 -15.803 1.00 79.31 282 TYR A C 1
ATOM 2336 O O . TYR A 1 282 ? 21.919 -14.877 -15.240 1.00 79.31 282 TYR A O 1
ATOM 2344 N N . LYS A 1 283 ? 21.976 -12.638 -15.510 1.00 77.94 283 LYS A N 1
ATOM 2345 C CA . LYS A 1 283 ? 22.946 -12.366 -14.458 1.00 77.94 283 LYS A CA 1
ATOM 2346 C C . LYS A 1 283 ? 22.365 -12.701 -13.085 1.00 77.94 283 LYS A C 1
ATOM 2348 O O . LYS A 1 283 ? 21.172 -12.519 -12.857 1.00 77.94 283 LYS A O 1
ATOM 2353 N N . ASP A 1 284 ? 23.217 -13.205 -12.196 1.00 71.81 284 ASP A N 1
ATOM 2354 C CA . ASP A 1 284 ? 22.873 -13.583 -10.813 1.00 71.81 284 ASP A CA 1
ATOM 2355 C C . ASP A 1 284 ? 21.851 -14.733 -10.716 1.00 71.81 284 ASP A C 1
ATOM 2357 O O . ASP A 1 284 ? 21.225 -14.973 -9.683 1.00 71.81 284 ASP A O 1
ATOM 2361 N N . THR A 1 285 ? 21.703 -15.492 -11.802 1.00 76.19 285 THR A N 1
ATOM 2362 C CA . THR A 1 285 ? 20.898 -16.714 -11.834 1.00 76.19 285 THR A CA 1
ATOM 2363 C C . THR A 1 285 ? 21.783 -17.918 -11.518 1.00 76.19 285 THR A C 1
ATOM 2365 O O . THR A 1 285 ? 22.976 -17.890 -11.836 1.00 76.19 285 THR A O 1
ATOM 2368 N N . PRO A 1 286 ? 21.243 -19.020 -10.957 1.00 79.50 286 PRO A N 1
ATOM 2369 C CA . PRO A 1 286 ? 22.051 -20.202 -10.637 1.00 79.50 286 PRO A CA 1
ATOM 2370 C C . PRO A 1 286 ? 22.846 -20.756 -11.831 1.00 79.50 286 PRO A C 1
ATOM 2372 O O . PRO A 1 286 ? 23.879 -21.397 -11.653 1.00 79.50 286 PRO A O 1
ATOM 2375 N N . MET A 1 287 ? 22.374 -20.492 -13.054 1.00 85.88 287 MET A N 1
ATOM 2376 C CA . MET A 1 287 ? 22.971 -20.950 -14.307 1.00 85.88 287 MET A CA 1
ATOM 2377 C C . MET A 1 287 ? 23.674 -19.845 -15.110 1.00 85.88 287 MET A C 1
ATOM 2379 O O . MET A 1 287 ? 23.997 -20.084 -16.275 1.00 85.88 287 MET A O 1
ATOM 2383 N N . ASP A 1 288 ? 23.955 -18.673 -14.527 1.00 86.19 288 ASP A N 1
ATOM 2384 C CA . ASP A 1 288 ? 24.597 -17.539 -15.217 1.00 86.19 288 ASP A CA 1
ATOM 2385 C C . ASP A 1 288 ? 25.858 -17.976 -15.986 1.00 86.19 288 ASP A C 1
ATOM 2387 O O . ASP A 1 288 ? 25.957 -17.794 -17.200 1.00 86.19 288 ASP A O 1
ATOM 2391 N N . GLY A 1 289 ? 26.781 -18.686 -15.326 1.00 87.31 289 GLY A N 1
ATOM 2392 C CA . GLY A 1 289 ? 28.010 -19.165 -15.968 1.00 87.31 289 GLY A CA 1
ATOM 2393 C C . GLY A 1 289 ? 27.765 -20.096 -17.165 1.00 87.31 289 GLY A C 1
ATOM 2394 O O . GLY A 1 289 ? 28.520 -20.068 -18.140 1.00 87.31 289 GLY A O 1
ATOM 2395 N N . THR A 1 290 ? 26.703 -20.903 -17.126 1.00 89.06 290 THR A N 1
ATOM 2396 C CA . THR A 1 290 ? 26.312 -21.797 -18.227 1.00 89.06 290 THR A CA 1
ATOM 2397 C C . THR A 1 290 ? 25.701 -21.009 -19.381 1.00 89.06 290 THR A C 1
ATOM 2399 O O . THR A 1 290 ? 26.054 -21.248 -20.537 1.00 89.06 290 THR A O 1
ATOM 2402 N N . ILE A 1 291 ? 24.833 -20.041 -19.077 1.00 87.69 291 ILE A N 1
ATOM 2403 C CA . ILE A 1 291 ? 24.205 -19.161 -20.067 1.00 87.69 291 ILE A CA 1
ATOM 2404 C C . ILE A 1 291 ? 25.273 -18.300 -20.751 1.00 87.69 291 ILE A C 1
ATOM 2406 O O . ILE A 1 291 ? 25.361 -18.297 -21.976 1.00 87.69 291 ILE A O 1
ATOM 2410 N N . SER A 1 292 ? 26.170 -17.682 -19.981 1.00 88.62 292 SER A N 1
ATOM 2411 C CA . SER A 1 292 ? 27.308 -16.904 -20.483 1.00 88.62 292 SER A CA 1
ATOM 2412 C C . SER A 1 292 ? 28.189 -17.707 -21.451 1.00 88.62 292 SER A C 1
ATOM 2414 O O . SER A 1 292 ? 28.530 -17.224 -22.532 1.00 88.62 292 SER A O 1
ATOM 2416 N N . LYS A 1 293 ? 28.525 -18.962 -21.111 1.00 90.69 293 LYS A N 1
ATOM 2417 C CA . LYS A 1 293 ? 29.300 -19.861 -21.992 1.00 90.69 293 LYS A CA 1
ATOM 2418 C C . LYS A 1 293 ? 28.533 -20.267 -23.250 1.00 90.69 293 LYS A C 1
ATOM 2420 O O . LYS A 1 293 ? 29.126 -20.412 -24.317 1.00 90.69 293 LYS A O 1
ATOM 2425 N N . PHE A 1 294 ? 27.228 -20.494 -23.135 1.00 90.19 294 PHE A N 1
ATOM 2426 C CA . PHE A 1 294 ? 26.395 -20.825 -24.284 1.00 90.19 294 PHE A CA 1
ATOM 2427 C C . PHE A 1 294 ? 26.348 -19.654 -25.272 1.00 90.19 294 PHE A C 1
ATOM 2429 O O . PHE A 1 294 ? 26.653 -19.847 -26.452 1.00 90.19 294 PHE A O 1
ATOM 2436 N N . LEU A 1 295 ? 26.069 -18.446 -24.771 1.00 88.69 295 LEU A N 1
ATOM 2437 C CA . LEU A 1 295 ? 25.976 -17.217 -25.559 1.00 88.69 295 LEU A CA 1
ATOM 2438 C C . LEU A 1 295 ? 27.309 -16.829 -26.203 1.00 88.69 295 LEU A C 1
ATOM 2440 O O . LEU A 1 295 ? 27.314 -16.397 -27.353 1.00 88.69 295 LEU A O 1
ATOM 2444 N N . SER A 1 296 ? 28.444 -17.025 -25.525 1.00 88.88 296 SER A N 1
ATOM 2445 C CA . SER A 1 296 ? 29.757 -16.745 -26.123 1.00 88.88 296 SER A CA 1
ATOM 2446 C C . SER A 1 296 ? 30.087 -17.679 -27.290 1.00 88.88 296 SER A C 1
ATOM 2448 O O . SER A 1 296 ? 30.742 -17.263 -28.244 1.00 88.88 296 SER A O 1
ATOM 2450 N N . LYS A 1 297 ? 29.606 -18.929 -27.247 1.00 89.94 297 LYS A N 1
ATOM 2451 C CA . LYS A 1 297 ? 29.866 -19.940 -28.280 1.00 89.94 297 LYS A CA 1
ATOM 2452 C C . LYS A 1 297 ? 28.866 -19.904 -29.441 1.00 89.94 297 LYS A C 1
ATOM 2454 O O . LYS A 1 297 ? 29.266 -20.111 -30.583 1.00 89.94 297 LYS A O 1
ATOM 2459 N N . HIS A 1 298 ? 27.585 -19.670 -29.168 1.00 86.31 298 HIS A N 1
ATOM 2460 C CA . HIS A 1 298 ? 26.507 -19.803 -30.162 1.00 86.31 298 HIS A CA 1
ATOM 2461 C C . HIS A 1 298 ? 25.958 -18.437 -30.603 1.00 86.31 298 HIS A C 1
ATOM 2463 O O . HIS A 1 298 ? 25.413 -18.294 -31.701 1.00 86.31 298 HIS A O 1
ATOM 2469 N N . GLY A 1 299 ? 26.182 -17.398 -29.795 1.00 85.25 299 GLY A N 1
ATOM 2470 C CA . GLY A 1 299 ? 25.497 -16.121 -29.916 1.00 85.25 299 GLY A CA 1
ATOM 2471 C C . GLY A 1 299 ? 24.043 -16.214 -29.452 1.00 85.25 299 GLY A C 1
ATOM 2472 O O . GLY A 1 299 ? 23.624 -17.184 -28.829 1.00 85.25 299 GLY A O 1
ATOM 2473 N N . PHE A 1 300 ? 23.276 -15.177 -29.775 1.00 83.94 300 PHE A N 1
ATOM 2474 C CA . PHE A 1 300 ? 21.837 -15.114 -29.540 1.00 83.94 300 PHE A CA 1
ATOM 2475 C C . PHE A 1 300 ? 21.148 -14.793 -30.866 1.00 83.94 300 PHE A C 1
ATOM 2477 O O . PHE A 1 300 ? 20.874 -13.632 -31.168 1.00 83.94 300 PHE A O 1
ATOM 2484 N N . LYS A 1 301 ? 21.031 -15.801 -31.739 1.00 84.62 301 LYS A N 1
ATOM 2485 C CA . LYS A 1 301 ? 20.686 -15.605 -33.159 1.00 84.62 301 LYS A CA 1
ATOM 2486 C C . LYS A 1 301 ? 19.331 -16.194 -33.527 1.00 84.62 301 LYS A C 1
ATOM 2488 O O . LYS A 1 301 ? 18.728 -15.759 -34.502 1.00 84.62 301 LYS A O 1
ATOM 2493 N N . THR A 1 302 ? 18.872 -17.190 -32.780 1.00 85.88 302 THR A N 1
ATOM 2494 C CA . THR A 1 302 ? 17.674 -17.968 -33.092 1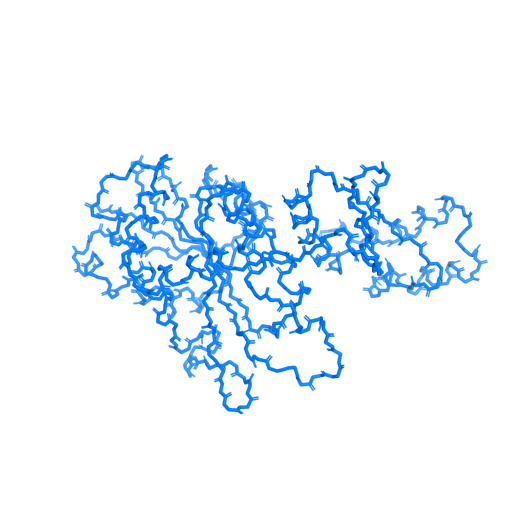.00 85.88 302 THR A CA 1
ATOM 2495 C C . THR A 1 302 ? 16.714 -18.022 -31.906 1.00 85.88 302 THR A C 1
ATOM 2497 O O . THR A 1 302 ? 17.109 -17.845 -30.754 1.00 85.88 302 THR A O 1
ATOM 2500 N N . GLY A 1 303 ? 15.442 -18.334 -32.174 1.00 81.69 303 GLY A N 1
ATOM 2501 C CA . GLY A 1 303 ? 14.465 -18.598 -31.111 1.00 81.69 303 GLY A CA 1
ATOM 2502 C C . GLY A 1 303 ? 14.836 -19.801 -30.229 1.00 81.69 303 GLY A C 1
ATOM 2503 O O . GLY A 1 303 ? 14.438 -19.855 -29.070 1.00 81.69 303 GLY A O 1
ATOM 2504 N N . TYR A 1 304 ? 15.641 -20.739 -30.739 1.00 86.81 304 TYR A N 1
ATOM 2505 C CA . TYR A 1 304 ? 16.163 -21.853 -29.946 1.00 86.81 304 TYR A CA 1
ATOM 2506 C C . TYR A 1 304 ? 17.156 -21.377 -28.881 1.00 86.81 304 TYR A C 1
ATOM 2508 O O . TYR A 1 304 ? 17.034 -21.773 -27.725 1.00 86.81 304 TYR A O 1
ATOM 2516 N N . ASP A 1 305 ? 18.094 -20.497 -29.251 1.00 83.44 305 ASP A N 1
ATOM 2517 C CA . ASP A 1 305 ? 19.082 -19.936 -28.317 1.00 83.44 305 ASP A CA 1
ATOM 2518 C C . ASP A 1 305 ? 18.379 -19.266 -27.129 1.00 83.44 305 ASP A C 1
ATOM 2520 O O . ASP A 1 305 ? 18.773 -19.435 -25.976 1.00 83.44 305 ASP A O 1
ATOM 2524 N N . TYR A 1 306 ? 17.271 -18.582 -27.420 1.00 77.38 306 TYR A N 1
ATOM 2525 C CA . TYR A 1 306 ? 16.385 -18.003 -26.421 1.00 77.38 306 TYR A CA 1
ATOM 2526 C C . TYR A 1 306 ? 15.758 -19.047 -25.493 1.00 77.38 306 TYR A C 1
ATOM 2528 O O . TYR A 1 306 ? 15.957 -18.991 -24.276 1.00 77.38 306 TYR A O 1
ATOM 2536 N N . LEU A 1 307 ? 15.018 -20.008 -26.053 1.00 82.19 307 LEU A N 1
ATOM 2537 C CA . LEU A 1 307 ? 14.328 -21.030 -25.266 1.00 82.19 307 LEU A CA 1
ATOM 2538 C C . LEU A 1 307 ? 15.306 -21.837 -24.408 1.00 82.19 307 LEU A C 1
ATOM 2540 O O . LEU A 1 307 ? 14.994 -22.169 -23.267 1.00 82.19 307 LEU A O 1
ATOM 2544 N N . TYR A 1 308 ? 16.505 -22.105 -24.923 1.00 84.69 308 TYR A N 1
ATOM 2545 C CA . TYR A 1 308 ? 17.549 -22.801 -24.188 1.00 84.69 308 TYR A CA 1
ATOM 2546 C C . TYR A 1 308 ? 18.010 -22.011 -22.955 1.00 84.69 308 TYR A C 1
ATOM 2548 O O . TYR A 1 308 ? 18.046 -22.564 -21.855 1.00 84.69 308 TYR A O 1
ATOM 2556 N N . CYS A 1 309 ? 18.290 -20.711 -23.093 1.00 81.31 309 CYS A N 1
ATOM 2557 C CA . CYS A 1 309 ? 18.652 -19.866 -21.953 1.00 81.31 309 CYS A CA 1
ATOM 2558 C C . CYS A 1 309 ? 17.517 -19.755 -20.918 1.00 81.31 309 CYS A C 1
ATOM 2560 O O . CYS A 1 309 ? 17.784 -19.805 -19.718 1.00 81.31 309 CYS A O 1
ATOM 2562 N N . VAL A 1 310 ? 16.255 -19.678 -21.356 1.00 78.69 310 VAL A N 1
ATOM 2563 C CA . VAL A 1 310 ? 15.089 -19.680 -20.452 1.00 78.69 310 VAL A CA 1
ATOM 2564 C C . VAL A 1 310 ? 14.951 -21.010 -19.710 1.00 78.69 310 VAL A C 1
ATOM 2566 O O . VAL A 1 310 ? 14.726 -21.020 -18.503 1.00 78.69 310 VAL A O 1
ATOM 2569 N N . LEU A 1 311 ? 15.127 -22.141 -20.394 1.00 81.69 311 LEU A N 1
ATOM 2570 C CA . LEU A 1 311 ? 15.090 -23.464 -19.765 1.00 81.69 311 LEU A CA 1
ATOM 2571 C C . LEU A 1 311 ? 16.194 -23.634 -18.716 1.00 81.69 311 LEU A C 1
ATOM 2573 O O . LEU A 1 311 ? 15.969 -24.243 -17.672 1.00 81.69 311 LEU A O 1
ATOM 2577 N N . LEU A 1 312 ? 17.384 -23.087 -18.967 1.00 80.62 312 LEU A N 1
ATOM 2578 C CA . LEU A 1 312 ? 18.458 -23.069 -17.973 1.00 80.62 312 LEU A CA 1
ATOM 2579 C C . LEU A 1 312 ? 18.081 -22.231 -16.746 1.00 80.62 312 LEU A C 1
ATOM 2581 O O . LEU A 1 312 ? 18.436 -22.599 -15.631 1.00 80.62 312 LEU A O 1
ATOM 2585 N N . HIS A 1 313 ? 17.323 -21.154 -16.934 1.00 70.25 313 HIS A N 1
ATOM 2586 C CA . HIS A 1 313 ? 16.833 -20.326 -15.838 1.00 70.25 313 HIS A CA 1
ATOM 2587 C C . HIS A 1 313 ? 15.765 -21.035 -14.979 1.00 70.25 313 HIS A C 1
ATOM 2589 O O . HIS A 1 313 ? 15.752 -20.877 -13.760 1.00 70.25 313 HIS A O 1
ATOM 2595 N N . THR A 1 314 ? 14.878 -21.839 -15.580 1.00 65.69 314 THR A N 1
ATOM 2596 C CA . THR A 1 314 ? 13.738 -22.468 -14.879 1.00 65.69 314 THR A CA 1
ATOM 2597 C C . THR A 1 314 ? 14.048 -23.814 -14.220 1.00 65.69 314 THR A C 1
ATOM 2599 O O . THR A 1 314 ? 13.302 -24.241 -13.338 1.00 65.69 314 THR A O 1
ATOM 2602 N N . ARG A 1 315 ? 15.157 -24.474 -14.581 1.00 56.69 315 ARG A N 1
ATOM 2603 C CA . ARG A 1 315 ? 15.534 -25.831 -14.124 1.00 56.69 315 ARG A CA 1
ATOM 2604 C C . ARG A 1 315 ? 15.870 -25.999 -12.629 1.00 56.69 315 ARG A C 1
ATOM 2606 O O . ARG A 1 315 ? 16.348 -27.061 -12.250 1.00 56.69 315 ARG A O 1
ATOM 2613 N N . PHE A 1 316 ? 15.580 -25.016 -11.776 1.00 49.69 316 PHE A N 1
ATOM 2614 C CA . PHE A 1 316 ? 15.790 -25.107 -10.322 1.00 49.69 316 PHE A CA 1
ATOM 2615 C C . PHE A 1 316 ? 14.568 -24.753 -9.455 1.00 49.69 316 PHE A C 1
ATOM 2617 O O . PHE A 1 316 ? 14.708 -24.627 -8.244 1.00 49.69 316 PHE A O 1
ATOM 2624 N N . ARG A 1 317 ? 13.355 -24.655 -10.021 1.00 42.75 317 ARG A N 1
ATOM 2625 C CA . ARG A 1 317 ? 12.104 -24.572 -9.229 1.00 42.75 317 ARG A CA 1
ATOM 2626 C C . ARG A 1 317 ? 11.343 -25.902 -9.154 1.00 42.75 317 ARG A C 1
ATOM 2628 O O . ARG A 1 317 ? 10.121 -25.931 -9.236 1.00 42.75 317 ARG A O 1
ATOM 2635 N N . SER A 1 318 ? 12.072 -27.003 -9.005 1.00 36.56 318 SER A N 1
ATOM 2636 C CA . SER A 1 318 ? 11.516 -28.269 -8.525 1.00 36.56 318 SER A CA 1
ATOM 2637 C C . SER A 1 318 ? 12.283 -28.684 -7.275 1.00 36.56 318 SER A C 1
ATOM 2639 O O . SER A 1 318 ? 13.354 -29.277 -7.401 1.00 36.56 318 SER A O 1
ATOM 2641 N N . ILE A 1 319 ? 11.763 -28.272 -6.118 1.00 31.94 319 ILE A N 1
ATOM 2642 C CA . ILE A 1 319 ? 11.603 -28.994 -4.841 1.00 31.94 319 ILE A CA 1
ATOM 2643 C C . ILE A 1 319 ? 10.825 -28.058 -3.915 1.00 31.94 319 ILE A C 1
ATOM 2645 O O . ILE A 1 319 ? 11.225 -26.875 -3.819 1.00 31.94 319 ILE A O 1
#